Protein AF-A0A543A8K0-F1 (afdb_monomer)

Sequence (300 aa):
MCRLFGYVTKSPCAVADLLGEEGLHAFTSLTTVHSDGWGMAWHTPEGTRTESSPRSADLDESYRRLVEVPLSHAGLVHLRWATGGIDVRPENTHPFLSDDAAFAHNGHITPIADLEALLTAESRARLGGDTDSERYFQFVHQSVEQCGDEAEGVSRALAALVKRFPRCSLNALVLTPTHMFAIHINSRADSPLRALRQLFDD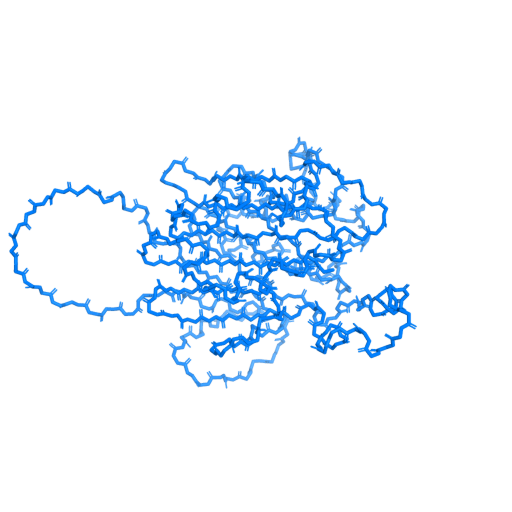EGDIPPRHTTEYFAMDYRETSRGLEVVSSGLGQPGWMPVPADTAVMVDLPPGRSPTWTPSLGSATTRCETAYGRLLSICCTSAARLVRGGARLLRTRW

Structure (mmCIF, N/CA/C/O backbone):
data_AF-A0A543A8K0-F1
#
_entry.id   AF-A0A543A8K0-F1
#
loop_
_atom_site.group_PDB
_atom_site.id
_atom_site.type_symbol
_atom_site.label_atom_id
_atom_site.label_alt_id
_atom_site.label_comp_id
_atom_site.label_asym_id
_atom_site.label_entity_id
_atom_site.label_seq_id
_atom_site.pdbx_PDB_ins_code
_atom_site.Cartn_x
_atom_site.Cartn_y
_atom_site.Cartn_z
_atom_site.occupancy
_atom_site.B_iso_or_equiv
_atom_site.auth_seq_id
_atom_site.auth_comp_id
_atom_site.auth_asym_id
_atom_site.auth_atom_id
_atom_site.pdbx_PDB_model_num
ATOM 1 N N . MET A 1 1 ? 9.008 -11.964 -2.136 1.00 63.59 1 MET A N 1
ATOM 2 C CA . MET A 1 1 ? 7.739 -11.633 -1.457 1.00 63.59 1 MET A CA 1
ATOM 3 C C . MET A 1 1 ? 7.888 -10.541 -0.430 1.00 63.59 1 MET A C 1
ATOM 5 O O . MET A 1 1 ? 8.294 -10.798 0.695 1.00 63.59 1 MET A O 1
ATOM 9 N N . CYS A 1 2 ? 7.483 -9.332 -0.802 1.00 79.31 2 CYS A N 1
ATOM 10 C CA . CYS A 1 2 ? 7.150 -8.342 0.207 1.00 79.31 2 CYS A CA 1
ATOM 11 C C . CYS A 1 2 ? 5.936 -8.819 1.021 1.00 79.31 2 CYS A C 1
ATOM 13 O O . CYS A 1 2 ? 5.130 -9.622 0.533 1.00 79.31 2 CYS A O 1
ATOM 15 N N . ARG A 1 3 ? 5.782 -8.316 2.244 1.00 87.25 3 ARG A N 1
ATOM 16 C CA . ARG A 1 3 ? 4.575 -8.525 3.052 1.00 87.25 3 ARG A CA 1
ATOM 17 C C . ARG A 1 3 ? 3.832 -7.223 3.244 1.00 87.25 3 ARG A C 1
ATOM 19 O O . ARG A 1 3 ? 4.449 -6.182 3.434 1.00 87.25 3 ARG A O 1
ATOM 26 N N . LEU A 1 4 ? 2.511 -7.320 3.208 1.00 93.75 4 LEU A N 1
ATOM 27 C CA . LEU A 1 4 ? 1.589 -6.226 3.472 1.00 93.75 4 LEU A CA 1
ATOM 28 C C . LEU A 1 4 ? 0.769 -6.582 4.703 1.00 93.75 4 LEU A C 1
ATOM 30 O O . LEU A 1 4 ? 0.257 -7.696 4.796 1.00 93.75 4 LEU A O 1
ATOM 34 N N . PHE A 1 5 ? 0.611 -5.632 5.610 1.00 96.12 5 PHE A N 1
ATOM 35 C CA . PHE A 1 5 ? -0.405 -5.664 6.652 1.00 96.12 5 PHE A CA 1
ATOM 36 C C . PHE A 1 5 ? -1.064 -4.291 6.711 1.00 96.12 5 PHE A C 1
ATOM 38 O O . PHE A 1 5 ? -0.368 -3.284 6.738 1.00 96.12 5 PHE A O 1
ATOM 45 N N . GLY A 1 6 ? -2.387 -4.235 6.693 1.00 97.19 6 GLY A N 1
ATOM 46 C CA . GLY A 1 6 ? -3.175 -3.012 6.776 1.00 97.19 6 GLY A CA 1
ATOM 47 C C . GLY A 1 6 ? -4.269 -3.172 7.814 1.00 97.19 6 GLY A C 1
ATOM 48 O O . GLY A 1 6 ? -4.807 -4.266 7.984 1.00 97.19 6 GLY A O 1
ATOM 49 N N . TYR A 1 7 ? -4.601 -2.095 8.511 1.00 96.94 7 TYR A N 1
ATOM 50 C CA . TYR A 1 7 ? -5.659 -2.107 9.510 1.00 96.94 7 TYR A CA 1
ATOM 51 C C . TYR A 1 7 ? -6.462 -0.810 9.499 1.00 96.94 7 TYR A C 1
ATOM 53 O O . TYR A 1 7 ? -5.917 0.276 9.301 1.00 96.94 7 TYR A O 1
ATOM 61 N N . VAL A 1 8 ? -7.761 -0.938 9.767 1.00 96.06 8 VAL A N 1
ATOM 62 C CA . VAL A 1 8 ? -8.666 0.163 10.111 1.00 96.06 8 VAL A CA 1
ATOM 63 C C . VAL A 1 8 ? -9.481 -0.271 11.325 1.00 96.06 8 VAL A C 1
ATOM 65 O O . VAL A 1 8 ? -10.254 -1.225 11.263 1.00 96.06 8 VAL A O 1
ATOM 68 N N . THR A 1 9 ? -9.305 0.418 12.444 1.00 94.44 9 THR A N 1
ATOM 69 C CA . THR A 1 9 ? -9.858 0.080 13.755 1.00 94.44 9 THR A CA 1
ATOM 70 C C . THR A 1 9 ? -10.705 1.214 14.329 1.00 94.44 9 THR A C 1
ATOM 72 O O . THR A 1 9 ? -10.707 2.348 13.857 1.00 94.44 9 THR A O 1
ATOM 75 N N . LYS A 1 10 ? -11.466 0.904 15.380 1.00 89.19 10 LYS A N 1
ATOM 76 C CA . LYS A 1 10 ? -12.332 1.864 16.092 1.00 89.19 10 LYS A CA 1
ATOM 77 C C . LYS A 1 10 ? -11.563 2.820 17.004 1.00 89.19 10 LYS A C 1
ATOM 79 O O . LYS A 1 10 ? -12.070 3.878 17.363 1.00 89.19 10 LYS A O 1
ATOM 84 N N . SER A 1 11 ? -10.371 2.421 17.425 1.00 90.81 11 SER A N 1
ATOM 85 C CA . SER A 1 11 ? -9.490 3.170 18.316 1.00 90.81 11 SER A CA 1
ATOM 86 C C . SER A 1 11 ? -8.037 2.835 17.993 1.00 90.81 11 SER A C 1
ATOM 88 O O . SER A 1 11 ? -7.791 1.748 17.457 1.00 90.81 11 SER A O 1
ATOM 90 N N . PRO A 1 12 ? -7.075 3.704 18.347 1.00 94.75 12 PRO A N 1
ATOM 91 C CA . PRO A 1 12 ? -5.668 3.412 18.124 1.00 94.75 12 PRO A CA 1
ATOM 92 C C . PRO A 1 12 ? -5.252 2.053 18.692 1.00 94.75 12 PRO A C 1
ATOM 94 O O . PRO A 1 12 ? -5.604 1.729 19.827 1.00 94.75 12 PRO A O 1
ATOM 97 N N . CYS A 1 13 ? -4.566 1.248 17.881 1.00 93.62 13 CYS A N 1
ATOM 98 C CA . CYS A 1 13 ? -4.128 -0.108 18.227 1.00 93.62 13 CYS A CA 1
ATOM 99 C C . CYS A 1 13 ? -2.673 -0.306 17.805 1.00 93.62 13 CYS A C 1
ATOM 101 O O . CYS A 1 13 ? -2.270 0.179 16.747 1.00 93.62 13 CYS A O 1
ATOM 103 N N . ALA A 1 14 ? -1.894 -1.019 18.619 1.00 97.25 14 ALA A N 1
ATOM 104 C CA . ALA A 1 14 ? -0.564 -1.458 18.219 1.00 97.25 14 ALA A CA 1
ATOM 105 C C . ALA A 1 14 ? -0.678 -2.599 17.197 1.00 97.25 14 ALA A C 1
ATOM 107 O O . ALA A 1 14 ? -1.610 -3.404 17.250 1.00 97.25 14 ALA A O 1
ATOM 108 N N . VAL A 1 15 ? 0.280 -2.706 16.277 1.00 96.81 15 VAL A N 1
ATOM 109 C CA . VAL A 1 15 ? 0.326 -3.819 15.312 1.00 96.81 15 VAL A CA 1
ATOM 110 C C . VAL A 1 15 ? 0.506 -5.151 16.046 1.00 96.81 15 VAL A C 1
ATOM 112 O O . VAL A 1 15 ? -0.149 -6.135 15.695 1.00 96.81 15 VAL A O 1
ATOM 115 N N . ALA A 1 16 ? 1.322 -5.161 17.103 1.00 96.50 16 ALA A N 1
ATOM 116 C CA . ALA A 1 16 ? 1.522 -6.303 17.989 1.00 96.50 16 ALA A CA 1
ATOM 117 C C . ALA A 1 16 ? 0.208 -6.787 18.620 1.00 96.50 16 ALA A C 1
ATOM 119 O O . ALA A 1 16 ? -0.057 -7.985 18.653 1.00 96.50 16 ALA A O 1
ATOM 120 N N . ASP A 1 17 ? -0.672 -5.867 19.023 1.00 95.56 17 ASP A N 1
ATOM 121 C CA . ASP A 1 17 ? -1.975 -6.207 19.598 1.00 95.56 17 ASP A CA 1
ATOM 122 C C . ASP A 1 17 ? -2.959 -6.787 18.573 1.00 95.56 17 ASP A C 1
ATOM 124 O O . ASP A 1 17 ? -3.865 -7.535 18.951 1.00 95.56 17 ASP A O 1
ATOM 128 N N . LEU A 1 18 ? -2.852 -6.394 17.300 1.00 94.81 18 LEU A N 1
ATOM 129 C CA . LEU A 1 18 ? -3.741 -6.851 16.223 1.00 94.81 18 LEU A CA 1
ATOM 130 C C . LEU A 1 18 ? -3.333 -8.230 15.701 1.00 94.81 18 LEU A C 1
ATOM 132 O O . LEU A 1 18 ? -4.177 -9.107 15.508 1.00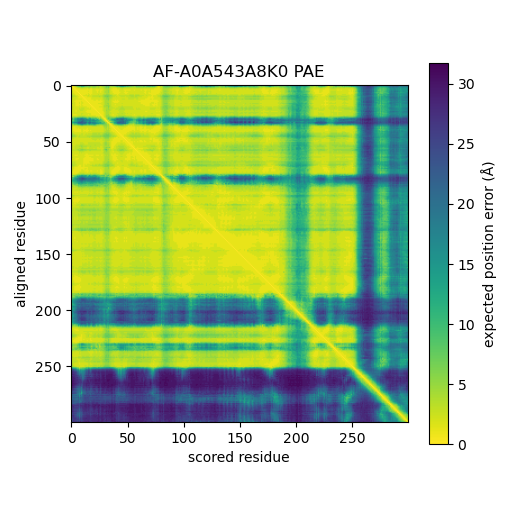 94.81 18 LEU A O 1
ATOM 136 N N . LEU A 1 19 ? -2.033 -8.431 15.491 1.00 93.00 19 LEU A N 1
ATOM 137 C CA . LEU A 1 19 ? -1.494 -9.707 15.031 1.00 93.00 19 LEU A CA 1
ATOM 138 C C . LEU A 1 19 ? -1.312 -10.711 16.175 1.00 93.00 19 LEU A C 1
ATOM 140 O O . LEU A 1 19 ? -1.300 -11.915 15.923 1.00 93.00 19 LEU A O 1
ATOM 144 N N . GLY A 1 20 ? -1.178 -10.247 17.418 1.00 93.12 20 GLY A N 1
ATOM 145 C CA . GLY A 1 20 ? -0.712 -11.062 18.537 1.00 93.12 20 GLY A CA 1
ATOM 146 C C . GLY A 1 20 ? 0.759 -11.465 18.383 1.00 93.12 20 GLY A C 1
ATOM 147 O O . GLY A 1 20 ? 1.347 -11.344 17.309 1.00 93.12 20 GLY A O 1
ATOM 148 N N . GLU A 1 21 ? 1.350 -11.997 19.452 1.00 91.44 21 GLU A N 1
ATOM 149 C CA . GLU A 1 21 ? 2.772 -12.369 19.498 1.00 91.44 21 GLU A CA 1
ATOM 150 C C . GLU A 1 21 ? 3.159 -13.350 18.378 1.00 91.44 21 GLU A C 1
ATOM 152 O O . GLU A 1 21 ? 4.052 -13.069 17.578 1.00 91.44 21 GLU A O 1
ATOM 157 N N . GLU A 1 22 ? 2.430 -14.464 18.243 1.00 89.31 22 GLU A N 1
ATOM 158 C CA . GLU A 1 22 ? 2.701 -15.468 17.204 1.00 89.31 22 GLU A CA 1
ATOM 159 C C . GLU A 1 22 ? 2.519 -14.913 15.786 1.00 89.31 22 GLU A C 1
ATOM 161 O O . GLU A 1 22 ? 3.255 -15.280 14.870 1.00 89.31 22 GLU A O 1
ATOM 166 N N . GLY A 1 23 ? 1.534 -14.033 15.584 1.00 90.00 23 GLY A N 1
ATOM 167 C CA . GLY A 1 23 ? 1.241 -13.448 14.277 1.00 90.00 23 GLY A CA 1
ATOM 168 C C . GLY A 1 23 ? 2.265 -12.413 13.871 1.00 90.00 23 GLY A C 1
ATOM 169 O O . GLY A 1 23 ? 2.689 -12.414 12.721 1.00 90.00 23 GLY A O 1
ATOM 170 N N . LEU A 1 24 ? 2.691 -11.565 14.807 1.00 91.88 24 LEU A N 1
ATOM 171 C CA . LEU A 1 24 ? 3.745 -10.588 14.576 1.00 91.88 24 LEU A CA 1
ATOM 172 C C . LEU A 1 24 ? 5.082 -11.288 14.338 1.00 91.88 24 LEU A C 1
ATOM 174 O O . LEU A 1 24 ? 5.795 -10.918 13.405 1.00 91.88 24 LEU A O 1
ATOM 178 N N . HIS A 1 25 ? 5.390 -12.332 15.112 1.00 89.00 25 HIS A N 1
A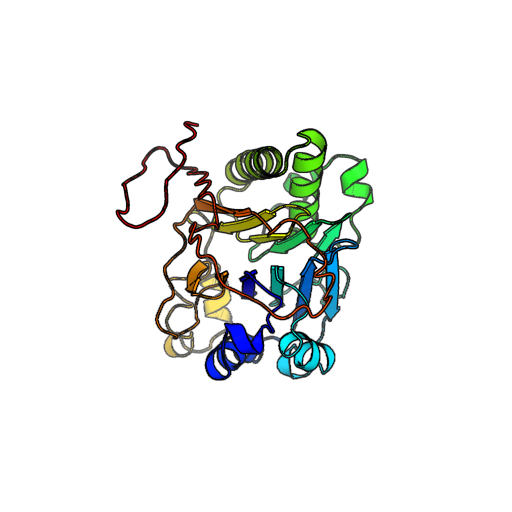TOM 179 C CA . HIS A 1 25 ? 6.553 -13.173 14.860 1.00 89.00 25 HIS A CA 1
ATOM 180 C C . HIS A 1 25 ? 6.462 -13.792 13.462 1.00 89.00 25 HIS A C 1
ATOM 182 O O . HIS A 1 25 ? 7.330 -13.542 12.644 1.00 89.00 25 HIS A O 1
ATOM 188 N N . ALA A 1 26 ? 5.374 -14.480 13.102 1.00 85.62 26 ALA A N 1
ATOM 189 C CA . ALA A 1 26 ? 5.213 -15.039 11.755 1.00 85.62 26 ALA A CA 1
ATOM 190 C C . ALA A 1 26 ? 5.247 -13.974 10.639 1.00 85.62 26 ALA A C 1
ATOM 192 O O . ALA A 1 26 ? 5.746 -14.234 9.543 1.00 85.62 26 ALA A O 1
ATOM 193 N N . PHE A 1 27 ? 4.721 -12.774 10.893 1.00 87.38 27 PHE A N 1
ATOM 194 C CA . PHE A 1 27 ? 4.776 -11.647 9.968 1.00 87.38 27 PHE A CA 1
ATOM 195 C C . PHE A 1 27 ? 6.219 -11.198 9.726 1.00 87.38 27 PHE A C 1
ATOM 197 O O . PHE A 1 27 ? 6.622 -11.080 8.569 1.00 87.38 27 PHE A O 1
ATOM 204 N N . THR A 1 28 ? 6.984 -11.039 10.807 1.00 86.81 28 THR A N 1
ATOM 205 C CA . THR A 1 28 ? 8.360 -10.529 10.818 1.00 86.81 28 THR A CA 1
ATOM 206 C C . THR A 1 28 ? 9.374 -11.585 10.397 1.00 86.81 28 THR A C 1
ATOM 208 O O . THR A 1 28 ? 10.220 -11.307 9.566 1.00 86.81 28 THR A O 1
ATOM 211 N N . SER A 1 29 ? 9.296 -12.820 10.894 1.00 77.81 29 SER A N 1
ATOM 212 C CA . SER A 1 29 ? 10.290 -13.873 10.647 1.00 77.81 29 SER A CA 1
ATOM 213 C C . SER A 1 29 ? 10.438 -14.227 9.174 1.00 77.81 29 SER A C 1
ATOM 215 O O . SER A 1 29 ? 11.478 -14.738 8.773 1.00 77.81 29 SER A O 1
ATOM 217 N N . LEU A 1 30 ? 9.450 -13.920 8.335 1.00 64.19 30 LEU A N 1
ATOM 218 C CA . LEU A 1 30 ? 9.584 -14.109 6.894 1.00 64.19 30 LEU A CA 1
ATOM 219 C C . LEU A 1 30 ? 10.544 -13.108 6.222 1.00 64.19 30 LEU A C 1
ATOM 221 O O . LEU A 1 30 ? 10.841 -13.276 5.042 1.00 64.19 30 LEU A O 1
ATOM 225 N N . THR A 1 31 ? 11.105 -12.147 6.969 1.00 57.34 31 THR A N 1
ATOM 226 C CA . THR A 1 31 ? 12.247 -11.308 6.556 1.00 57.34 31 THR A CA 1
ATOM 227 C C . THR A 1 31 ? 13.607 -11.951 6.816 1.00 57.34 31 THR A C 1
ATOM 229 O O . THR A 1 31 ? 14.612 -11.431 6.347 1.00 57.34 31 THR A O 1
ATOM 232 N N . THR A 1 32 ? 13.679 -13.075 7.540 1.00 51.91 32 THR A N 1
ATOM 233 C CA . THR A 1 32 ? 14.963 -13.726 7.883 1.00 51.91 32 THR A CA 1
ATOM 234 C C . THR A 1 32 ? 15.689 -14.333 6.680 1.00 51.91 32 THR A C 1
ATOM 236 O O . THR A 1 32 ? 16.871 -14.648 6.780 1.00 51.91 32 THR A O 1
ATOM 239 N N . VAL A 1 33 ? 15.007 -14.467 5.537 1.00 54.69 33 VAL A N 1
ATOM 240 C CA . VAL A 1 33 ? 15.610 -14.943 4.283 1.00 54.69 33 VAL A CA 1
ATOM 241 C C . VAL A 1 33 ? 16.241 -13.781 3.500 1.00 54.69 33 VAL A C 1
ATOM 243 O O . VAL A 1 33 ? 17.333 -13.946 2.965 1.00 54.69 33 VAL A O 1
ATOM 246 N N . HIS A 1 34 ? 15.608 -12.595 3.478 1.00 58.88 34 HIS A N 1
ATOM 247 C CA . HIS A 1 34 ? 16.127 -11.381 2.829 1.00 58.88 34 HIS A CA 1
ATOM 248 C C . HIS A 1 34 ? 15.635 -10.098 3.531 1.00 58.88 34 HIS A C 1
ATOM 250 O O . HIS A 1 34 ? 14.440 -9.896 3.746 1.00 58.88 34 HIS A O 1
ATOM 256 N N . SER A 1 35 ? 16.588 -9.228 3.867 1.00 67.81 35 SER A N 1
ATOM 257 C CA . SER A 1 35 ? 16.487 -8.116 4.823 1.00 67.81 35 SER A CA 1
ATOM 258 C C . SER A 1 35 ? 16.372 -6.737 4.155 1.00 67.81 35 SER A C 1
ATOM 260 O O . SER A 1 35 ? 17.029 -5.786 4.579 1.00 67.81 35 SER A O 1
ATOM 262 N N . ASP A 1 36 ? 15.571 -6.611 3.095 1.00 78.06 36 ASP A N 1
ATOM 263 C CA . ASP A 1 36 ? 15.659 -5.476 2.150 1.00 78.06 36 ASP A CA 1
ATOM 264 C C . ASP A 1 36 ? 14.862 -4.223 2.555 1.00 78.06 36 ASP A C 1
ATOM 266 O O . ASP A 1 36 ? 14.600 -3.341 1.727 1.00 78.06 36 ASP A O 1
ATOM 270 N N . GLY A 1 37 ? 14.457 -4.151 3.821 1.00 88.88 37 GLY A N 1
ATOM 271 C CA . GLY A 1 37 ? 13.825 -2.985 4.422 1.00 88.88 37 GLY A CA 1
ATOM 272 C C . GLY A 1 37 ? 12.429 -3.224 4.984 1.00 88.88 37 GLY A C 1
ATOM 273 O O . GLY A 1 37 ? 11.772 -4.238 4.742 1.00 88.88 37 GLY A O 1
ATOM 274 N N . TRP A 1 38 ? 11.947 -2.234 5.718 1.00 93.19 38 TRP A N 1
ATOM 275 C CA . TRP A 1 38 ? 10.584 -2.156 6.222 1.00 93.19 38 TRP A CA 1
ATOM 276 C C . TRP A 1 38 ? 10.079 -0.721 6.155 1.00 93.19 38 TRP A C 1
ATOM 278 O O . TRP A 1 38 ? 10.857 0.232 6.079 1.00 93.19 38 TRP A O 1
ATOM 288 N N . GLY A 1 39 ? 8.766 -0.566 6.238 1.00 95.75 39 GLY A N 1
ATOM 289 C CA . GLY A 1 39 ? 8.169 0.729 6.495 1.00 95.75 39 GLY A CA 1
ATOM 290 C C . GLY A 1 39 ? 6.754 0.626 7.020 1.00 95.75 39 GLY A C 1
ATOM 291 O O . GLY A 1 39 ? 6.073 -0.391 6.872 1.00 95.75 39 GLY A O 1
ATOM 292 N N . MET A 1 40 ? 6.326 1.699 7.662 1.00 98.19 40 MET A N 1
ATOM 293 C CA . MET A 1 40 ? 5.009 1.859 8.249 1.00 98.19 40 MET A CA 1
ATOM 294 C C . MET A 1 40 ? 4.433 3.200 7.824 1.00 98.19 40 MET A C 1
ATOM 296 O O . MET A 1 40 ? 5.158 4.190 7.743 1.00 98.19 40 MET A O 1
ATOM 300 N N . ALA A 1 41 ? 3.126 3.229 7.585 1.00 98.31 41 ALA A N 1
ATOM 301 C CA . ALA A 1 41 ? 2.362 4.462 7.478 1.00 98.31 41 ALA A CA 1
ATOM 302 C C . ALA A 1 41 ? 1.181 4.413 8.437 1.00 98.31 41 ALA A C 1
ATOM 304 O O . ALA A 1 41 ? 0.592 3.351 8.644 1.00 98.31 41 ALA A O 1
ATOM 305 N N . TRP A 1 42 ? 0.822 5.553 9.008 1.00 97.81 42 TRP A N 1
ATOM 306 C CA . TRP A 1 42 ? -0.343 5.667 9.874 1.00 97.81 42 TRP A CA 1
ATOM 307 C C . TRP A 1 42 ? -0.985 7.041 9.736 1.00 97.81 42 TRP A C 1
ATOM 309 O O . TRP A 1 42 ? -0.313 8.056 9.549 1.00 97.81 42 TRP A O 1
ATOM 319 N N . HIS A 1 43 ? -2.307 7.062 9.822 1.00 94.44 43 HIS A N 1
ATOM 320 C CA . HIS A 1 43 ? -3.105 8.271 9.664 1.00 94.44 43 HIS A CA 1
ATOM 321 C C . HIS A 1 43 ? -3.131 9.070 10.978 1.00 94.44 43 HIS A C 1
ATOM 323 O O . HIS A 1 43 ? -3.422 8.498 12.027 1.00 94.44 43 HIS A O 1
ATOM 329 N N . THR A 1 44 ? -2.856 10.374 10.984 1.00 91.50 44 THR A N 1
ATOM 330 C CA . THR A 1 44 ? -3.023 11.231 12.176 1.00 91.50 44 THR A CA 1
ATOM 331 C C . THR A 1 44 ? -3.992 12.376 11.885 1.00 91.50 44 THR A C 1
ATOM 333 O O . THR A 1 44 ? -4.302 12.636 10.725 1.00 91.50 44 THR A O 1
ATOM 336 N N . PRO A 1 45 ? -4.506 13.080 12.912 1.00 86.25 45 PRO A N 1
ATOM 337 C CA . PRO A 1 45 ? -5.354 14.254 12.693 1.00 86.25 45 PRO A CA 1
ATOM 338 C C . PRO A 1 45 ? -4.685 15.365 11.868 1.00 86.25 45 PRO A C 1
ATOM 340 O O . PRO A 1 45 ? -5.377 16.187 11.277 1.00 86.25 45 PRO A O 1
ATOM 343 N N . GLU A 1 46 ? -3.351 15.402 11.845 1.00 89.06 46 GLU A N 1
ATOM 344 C CA . GLU A 1 46 ? -2.537 16.371 11.106 1.00 89.06 46 GLU A CA 1
ATOM 345 C C . GLU A 1 46 ? -2.108 15.878 9.718 1.00 89.06 46 GLU A C 1
ATOM 347 O O . GLU A 1 46 ? -1.347 16.586 9.059 1.00 89.06 46 GLU A O 1
ATOM 352 N N . GLY A 1 47 ? -2.531 14.680 9.306 1.00 91.56 47 GLY A N 1
ATOM 353 C CA . GLY A 1 47 ? -2.137 14.066 8.041 1.00 91.56 47 GLY A CA 1
ATOM 354 C C . GLY A 1 47 ? -1.485 12.694 8.199 1.00 91.56 47 GLY A C 1
ATOM 355 O O . GLY A 1 47 ? -1.342 12.155 9.301 1.00 91.56 47 GLY A O 1
ATOM 356 N N . THR A 1 48 ? -1.074 12.101 7.084 1.00 96.25 48 THR A N 1
ATOM 357 C CA . THR A 1 48 ? -0.445 10.772 7.098 1.00 96.25 48 THR A CA 1
ATOM 358 C C . THR A 1 48 ? 1.035 10.870 7.468 1.00 96.25 48 THR A C 1
ATOM 360 O O . THR A 1 48 ? 1.777 11.726 6.986 1.00 96.25 48 THR A O 1
ATOM 363 N N . ARG A 1 49 ? 1.495 9.973 8.345 1.00 97.44 49 ARG A N 1
ATOM 364 C CA . ARG A 1 49 ? 2.902 9.851 8.751 1.00 97.44 49 ARG A CA 1
ATOM 365 C C . ARG A 1 49 ? 3.490 8.553 8.228 1.00 97.44 49 ARG A C 1
ATOM 367 O O . ARG A 1 49 ? 2.787 7.548 8.152 1.00 97.44 49 ARG A O 1
ATOM 374 N N . THR A 1 50 ? 4.784 8.572 7.922 1.00 97.50 50 THR A N 1
ATOM 375 C CA . THR A 1 50 ? 5.537 7.396 7.481 1.00 97.50 50 THR A CA 1
ATOM 376 C C . THR A 1 50 ? 6.878 7.299 8.197 1.00 97.50 50 THR A C 1
ATOM 378 O O . THR A 1 50 ? 7.536 8.314 8.420 1.00 97.50 50 THR A O 1
ATOM 381 N N . GLU A 1 51 ? 7.319 6.079 8.489 1.00 97.06 51 GLU A N 1
ATOM 382 C CA . GLU A 1 51 ? 8.700 5.773 8.875 1.00 97.06 51 GLU A CA 1
ATOM 383 C C . GLU A 1 51 ? 9.144 4.522 8.114 1.00 97.06 51 GLU A C 1
ATOM 385 O O . GLU A 1 51 ? 8.396 3.547 8.032 1.00 97.06 51 GLU A O 1
ATOM 390 N N . SER A 1 52 ? 10.336 4.559 7.524 1.00 94.88 52 SER A N 1
ATOM 391 C CA . SER A 1 52 ? 10.893 3.457 6.741 1.00 94.88 52 SER A CA 1
ATOM 392 C C . SER A 1 52 ? 12.394 3.333 6.964 1.00 94.88 52 SER A C 1
ATOM 394 O O . SER A 1 52 ? 13.072 4.271 7.391 1.00 94.88 52 SER A O 1
ATOM 396 N N . SER A 1 53 ? 12.923 2.147 6.692 1.00 92.31 53 SER A N 1
ATOM 397 C CA . SER A 1 53 ? 14.342 1.850 6.817 1.00 92.31 53 SER A CA 1
ATOM 398 C C . SER A 1 53 ? 14.724 0.742 5.840 1.00 92.31 53 SER A C 1
ATOM 400 O O . SER A 1 53 ? 14.002 -0.248 5.735 1.00 92.31 53 SER A O 1
ATOM 402 N N . PRO A 1 54 ? 15.874 0.853 5.153 1.00 89.00 54 PRO A N 1
ATOM 403 C CA . PRO A 1 54 ? 16.398 -0.212 4.300 1.00 89.00 54 PRO A CA 1
ATOM 404 C C . PRO A 1 54 ? 16.960 -1.402 5.098 1.00 89.00 54 PRO A C 1
ATOM 406 O O . PRO A 1 54 ? 17.412 -2.373 4.501 1.00 89.00 54 PRO A O 1
ATOM 409 N N . ARG A 1 55 ? 17.001 -1.323 6.437 1.00 88.12 55 ARG A N 1
ATOM 410 C CA . ARG A 1 55 ? 17.506 -2.400 7.300 1.00 88.12 55 ARG A CA 1
ATOM 411 C C . ARG A 1 55 ? 16.455 -3.486 7.502 1.00 88.12 55 ARG A C 1
ATOM 413 O O . ARG A 1 55 ? 15.259 -3.228 7.423 1.00 88.12 55 ARG A O 1
ATOM 420 N N . SER A 1 56 ? 16.909 -4.682 7.871 1.00 87.25 56 SER A N 1
ATOM 421 C CA . SER A 1 56 ? 16.013 -5.760 8.292 1.00 87.25 56 SER A CA 1
ATOM 422 C C . SER A 1 56 ? 15.117 -5.337 9.455 1.00 87.25 56 SER A C 1
ATOM 424 O O . SER A 1 56 ? 15.615 -4.806 10.448 1.00 87.25 56 SER A O 1
ATOM 426 N N . ALA A 1 57 ? 13.818 -5.625 9.360 1.00 89.38 57 ALA A N 1
ATOM 427 C CA . ALA A 1 57 ? 12.837 -5.305 10.397 1.00 89.38 57 ALA A CA 1
ATOM 428 C C . ALA A 1 57 ? 13.180 -5.954 11.747 1.00 89.38 57 ALA A C 1
ATOM 430 O O . ALA A 1 57 ? 13.165 -5.298 12.785 1.00 89.38 57 ALA A O 1
ATOM 431 N N . ASP A 1 58 ? 13.576 -7.228 11.727 1.00 86.06 58 ASP A N 1
ATOM 432 C CA . ASP A 1 58 ? 13.926 -8.014 12.912 1.00 86.06 58 ASP A CA 1
ATOM 433 C C . ASP A 1 58 ? 15.171 -7.507 13.644 1.00 86.06 58 ASP A C 1
ATOM 435 O O . ASP A 1 58 ? 15.364 -7.889 14.793 1.00 86.06 58 ASP A O 1
ATOM 439 N N . LEU A 1 59 ? 15.988 -6.646 13.022 1.00 88.19 59 LEU A N 1
ATOM 440 C CA . LEU A 1 59 ? 17.198 -6.043 13.598 1.00 88.19 59 LEU A CA 1
ATOM 441 C C . LEU A 1 59 ? 17.053 -4.539 13.876 1.00 88.19 59 LEU A C 1
ATOM 443 O O . LEU A 1 59 ? 17.953 -3.933 14.466 1.00 88.19 59 LEU A O 1
ATOM 447 N N . ASP A 1 60 ? 15.949 -3.923 13.457 1.00 92.38 60 ASP A N 1
ATOM 448 C CA . ASP A 1 60 ? 15.745 -2.483 13.534 1.00 92.38 60 ASP A CA 1
ATOM 449 C C . ASP A 1 60 ? 14.936 -2.093 14.780 1.00 92.38 60 ASP A C 1
ATOM 451 O O . ASP A 1 60 ? 13.763 -2.426 14.930 1.00 92.38 60 ASP A O 1
ATOM 455 N N . GLU A 1 61 ? 15.560 -1.334 15.682 1.00 94.56 61 GLU A N 1
ATOM 456 C CA . GLU A 1 61 ? 14.919 -0.884 16.921 1.00 94.56 61 GLU A CA 1
ATOM 457 C C . GLU A 1 61 ? 13.737 0.067 16.687 1.00 94.56 61 GLU A C 1
ATOM 459 O O . GLU A 1 61 ? 12.805 0.117 17.490 1.00 94.56 61 GLU A O 1
ATOM 464 N N . SER A 1 62 ? 13.742 0.814 15.578 1.00 96.00 62 SER A N 1
ATOM 465 C CA . SER A 1 62 ? 12.589 1.628 15.198 1.00 96.00 62 SER A CA 1
ATOM 466 C C . SER A 1 62 ? 11.389 0.758 14.851 1.00 96.00 62 SER A C 1
ATOM 468 O O . SER A 1 62 ? 10.300 1.028 15.353 1.00 96.00 62 SER A O 1
ATOM 470 N N . TYR A 1 63 ? 11.591 -0.318 14.085 1.00 95.50 63 TYR A N 1
ATOM 471 C CA . TYR A 1 63 ? 10.524 -1.267 13.771 1.00 95.50 63 TYR A CA 1
ATOM 472 C C . TYR A 1 63 ? 9.943 -1.875 15.046 1.00 95.50 63 TYR A C 1
ATOM 474 O O . TYR A 1 63 ? 8.740 -1.761 15.280 1.00 95.50 63 TYR A O 1
ATOM 482 N N . ARG A 1 64 ? 10.807 -2.445 15.903 1.00 94.62 64 ARG A N 1
ATOM 483 C CA . ARG A 1 64 ? 10.392 -3.079 17.168 1.00 94.62 64 ARG A CA 1
ATOM 484 C C . ARG A 1 64 ? 9.578 -2.137 18.044 1.00 94.62 64 ARG A C 1
ATOM 486 O O . ARG A 1 64 ? 8.574 -2.541 18.610 1.00 94.62 64 ARG A O 1
ATOM 493 N N . ARG A 1 65 ? 9.982 -0.870 18.130 1.00 96.94 65 ARG A N 1
ATOM 494 C CA . ARG A 1 65 ? 9.240 0.137 18.888 1.00 96.94 65 ARG A CA 1
ATOM 495 C C . ARG A 1 65 ? 7.895 0.464 18.239 1.00 96.94 65 ARG A C 1
ATOM 497 O O . ARG A 1 65 ? 6.893 0.514 18.940 1.00 96.94 65 ARG A O 1
ATOM 504 N N . LEU A 1 66 ? 7.856 0.734 16.934 1.00 97.31 66 LEU A N 1
ATOM 505 C CA . LEU A 1 66 ? 6.641 1.221 16.272 1.00 97.31 66 LEU A CA 1
ATOM 506 C C . LEU A 1 66 ? 5.521 0.180 16.234 1.00 97.31 66 LEU A C 1
ATOM 508 O O . LEU A 1 66 ? 4.358 0.556 16.370 1.00 97.31 66 LEU A O 1
ATOM 512 N N . VAL A 1 67 ? 5.841 -1.108 16.079 1.00 97.06 67 VAL A N 1
ATOM 513 C CA . VAL A 1 67 ? 4.813 -2.166 16.061 1.00 97.06 67 VAL A CA 1
ATOM 514 C C . VAL A 1 67 ? 4.125 -2.358 17.414 1.00 97.06 67 VAL A C 1
ATOM 516 O O . VAL A 1 67 ? 2.990 -2.828 17.443 1.00 97.06 67 VAL A O 1
ATOM 519 N N . GLU A 1 68 ? 4.767 -1.942 18.507 1.00 97.44 68 GLU A N 1
ATOM 520 C CA . GLU A 1 68 ? 4.256 -2.016 19.885 1.00 97.44 68 GLU A CA 1
ATOM 521 C C . GLU A 1 68 ? 3.478 -0.758 20.312 1.00 97.44 68 GLU A C 1
ATOM 523 O O . GLU A 1 68 ? 2.824 -0.739 21.354 1.00 97.44 68 GLU A O 1
ATOM 528 N N . VAL A 1 69 ? 3.528 0.322 19.525 1.00 96.44 69 VAL A N 1
ATOM 529 C CA . VAL A 1 69 ? 2.869 1.589 19.868 1.00 96.44 69 VAL A CA 1
ATOM 530 C C . VAL A 1 69 ? 1.514 1.693 19.160 1.00 96.44 69 VAL A C 1
ATOM 532 O O . VAL A 1 69 ? 1.436 1.491 17.947 1.00 96.44 69 VAL A O 1
ATOM 535 N N . PRO A 1 70 ? 0.430 2.081 19.862 1.00 95.75 70 PRO A N 1
ATOM 536 C CA . PRO A 1 70 ? -0.867 2.339 19.244 1.00 95.75 70 PRO A CA 1
ATOM 537 C C . PRO A 1 70 ? -0.877 3.690 18.514 1.00 95.75 70 PRO A C 1
ATOM 539 O O . PRO A 1 70 ? -1.467 4.664 18.978 1.00 95.75 70 PRO A O 1
ATOM 542 N N . LEU A 1 71 ? -0.192 3.750 17.370 1.00 93.06 71 LEU A N 1
ATOM 543 C CA . LEU A 1 71 ? 0.059 4.979 16.607 1.00 93.06 71 LEU A CA 1
ATOM 544 C C . LEU A 1 71 ? -1.221 5.618 16.053 1.00 93.06 71 LEU A C 1
ATOM 546 O O . LEU A 1 71 ? -1.338 6.842 16.028 1.00 93.06 71 LEU A O 1
ATOM 550 N N . SER A 1 72 ? -2.170 4.804 15.581 1.00 94.12 72 SER A N 1
ATOM 551 C CA . SER A 1 72 ? -3.397 5.288 14.945 1.00 94.12 72 SER A CA 1
ATOM 552 C C . SER A 1 72 ? -4.496 4.229 14.894 1.00 94.12 72 SER A C 1
ATOM 554 O O . SER A 1 72 ? -4.272 3.053 15.174 1.00 94.12 72 SER A O 1
ATOM 556 N N . HIS A 1 73 ? -5.701 4.673 14.536 1.00 94.38 73 HIS A N 1
ATOM 557 C CA . HIS A 1 73 ? -6.825 3.838 14.137 1.00 94.38 73 HIS A CA 1
ATOM 558 C C . HIS A 1 73 ? -6.708 3.317 12.693 1.00 94.38 73 HIS A C 1
ATOM 560 O O . HIS A 1 73 ? -7.494 2.467 12.302 1.00 94.38 73 HIS A O 1
ATOM 566 N N . ALA A 1 74 ? -5.785 3.826 11.874 1.00 96.62 74 ALA A N 1
ATOM 567 C CA . ALA A 1 74 ? -5.565 3.307 10.530 1.00 96.62 74 ALA A CA 1
ATOM 568 C C . ALA A 1 74 ? -4.096 3.384 10.130 1.00 96.62 74 ALA A C 1
ATOM 570 O O . ALA A 1 74 ? -3.429 4.397 10.359 1.00 96.62 74 ALA A O 1
ATOM 571 N N . GLY A 1 75 ? -3.601 2.318 9.511 1.00 97.75 75 GLY A N 1
ATOM 572 C CA . GLY A 1 75 ? -2.212 2.246 9.094 1.00 97.75 75 GLY A CA 1
ATOM 573 C C . GLY A 1 75 ? -1.874 0.993 8.307 1.00 97.75 75 GLY A C 1
ATOM 574 O O . GLY A 1 75 ? -2.669 0.061 8.194 1.00 97.75 75 GLY A O 1
ATOM 575 N N . LEU A 1 76 ? -0.669 0.982 7.757 1.00 98.12 76 LEU A N 1
ATOM 576 C CA . LEU A 1 76 ? -0.112 -0.145 7.030 1.00 98.12 76 LEU A CA 1
ATOM 577 C C . LEU A 1 76 ? 1.339 -0.399 7.432 1.00 98.12 76 LEU A C 1
ATOM 579 O O . LEU A 1 76 ? 2.050 0.498 7.885 1.00 98.12 76 LEU A O 1
ATOM 583 N N . VAL A 1 77 ? 1.761 -1.641 7.251 1.00 96.81 77 VAL A N 1
ATOM 584 C CA . VAL A 1 77 ? 3.118 -2.134 7.440 1.00 96.81 77 VAL A CA 1
ATOM 585 C C . VAL A 1 77 ? 3.519 -2.861 6.169 1.00 96.81 77 VAL A C 1
ATOM 587 O O . VAL A 1 77 ? 2.771 -3.691 5.644 1.00 96.81 77 VAL A O 1
ATOM 590 N N . HIS A 1 78 ? 4.714 -2.557 5.689 1.00 94.56 78 HIS A N 1
ATOM 591 C CA . HIS A 1 78 ? 5.316 -3.211 4.548 1.00 94.56 78 HIS A CA 1
ATOM 592 C C . HIS A 1 78 ? 6.683 -3.766 4.930 1.00 94.56 78 HIS A C 1
ATOM 594 O O . HIS A 1 78 ? 7.551 -3.026 5.388 1.00 94.56 78 HIS A O 1
ATOM 600 N N . LEU A 1 79 ? 6.896 -5.056 4.687 1.00 89.81 79 LEU A N 1
ATOM 601 C CA . LEU A 1 79 ? 8.215 -5.682 4.777 1.00 89.81 79 LEU A CA 1
ATOM 602 C C . LEU A 1 79 ? 8.709 -5.921 3.358 1.00 89.81 79 LEU A C 1
ATOM 604 O O . LEU A 1 79 ? 8.036 -6.601 2.582 1.00 89.81 79 LEU A O 1
ATOM 608 N N . ARG A 1 80 ? 9.836 -5.311 2.993 1.00 81.38 80 ARG A N 1
ATOM 609 C CA . ARG A 1 80 ? 10.367 -5.349 1.633 1.00 81.38 80 ARG A CA 1
ATOM 610 C C . ARG A 1 80 ? 11.209 -6.596 1.427 1.00 81.38 80 ARG A C 1
ATOM 612 O O . ARG A 1 80 ? 12.040 -6.946 2.252 1.00 81.38 80 ARG A O 1
ATOM 619 N N . TRP A 1 81 ? 11.011 -7.210 0.268 1.00 76.56 81 TRP A N 1
ATOM 620 C CA . TRP A 1 81 ? 11.902 -8.216 -0.284 1.00 76.56 81 TRP A CA 1
ATOM 621 C C . TRP A 1 81 ? 12.220 -7.791 -1.716 1.00 76.56 81 TRP A C 1
ATOM 623 O O . TRP A 1 81 ? 11.383 -7.916 -2.615 1.00 76.56 81 TRP A O 1
ATOM 633 N N . ALA A 1 82 ? 13.406 -7.227 -1.912 1.00 60.62 82 ALA A N 1
ATOM 634 C CA . ALA A 1 82 ? 13.867 -6.777 -3.210 1.00 60.62 82 ALA A CA 1
ATOM 635 C C . ALA A 1 82 ? 14.222 -7.996 -4.072 1.00 60.62 82 ALA A C 1
ATOM 637 O O . ALA A 1 82 ? 15.017 -8.855 -3.695 1.00 60.62 82 ALA A O 1
ATOM 638 N N . THR A 1 83 ? 13.633 -8.087 -5.260 1.00 53.88 83 THR A N 1
ATOM 639 C CA . THR A 1 83 ? 14.136 -8.990 -6.299 1.00 53.88 83 THR A CA 1
ATOM 640 C C . THR A 1 83 ? 15.420 -8.398 -6.883 1.00 53.88 83 THR A C 1
ATOM 642 O O . THR A 1 83 ? 15.497 -7.185 -7.079 1.00 53.88 83 THR A O 1
ATOM 645 N N . GLY A 1 84 ? 16.428 -9.237 -7.142 1.00 50.22 84 GLY A N 1
ATOM 646 C CA . GLY A 1 84 ? 17.778 -8.795 -7.507 1.00 50.22 84 GLY A CA 1
ATOM 647 C C . GLY A 1 84 ? 17.819 -7.766 -8.644 1.00 50.22 84 GLY A C 1
ATOM 648 O O . GLY A 1 84 ? 17.208 -7.969 -9.691 1.00 50.22 84 GLY A O 1
ATOM 649 N N . GLY A 1 85 ? 18.563 -6.675 -8.427 1.00 56.69 85 GLY A N 1
ATOM 650 C CA . GLY A 1 85 ? 18.832 -5.629 -9.423 1.00 56.69 85 GLY A CA 1
ATOM 651 C C . GLY A 1 85 ? 18.330 -4.224 -9.068 1.00 56.69 85 GLY A C 1
ATOM 652 O O . GLY A 1 85 ? 18.719 -3.281 -9.748 1.00 56.69 85 GLY A O 1
ATOM 653 N N . ILE A 1 86 ? 17.513 -4.065 -8.020 1.00 62.62 86 ILE A N 1
ATOM 654 C CA . ILE A 1 86 ? 17.098 -2.749 -7.504 1.00 62.62 86 ILE A CA 1
ATOM 655 C C . ILE A 1 86 ? 17.880 -2.444 -6.231 1.00 62.62 86 ILE A C 1
ATOM 657 O O . ILE A 1 86 ? 17.923 -3.268 -5.316 1.00 62.62 86 ILE A O 1
ATOM 661 N N . ASP A 1 87 ? 18.445 -1.243 -6.146 1.00 68.56 87 ASP A N 1
ATOM 662 C CA . ASP A 1 87 ? 19.220 -0.853 -4.977 1.00 68.56 87 ASP A CA 1
ATOM 663 C C . ASP A 1 87 ? 18.352 -0.756 -3.712 1.00 68.56 87 ASP A C 1
ATOM 665 O O . ASP A 1 87 ? 17.209 -0.271 -3.704 1.00 68.56 87 ASP A O 1
ATOM 669 N N . VAL A 1 88 ? 18.929 -1.216 -2.603 1.00 76.19 88 VAL A N 1
ATOM 670 C CA . VAL A 1 88 ? 18.336 -1.123 -1.271 1.00 76.19 88 VAL A CA 1
ATOM 671 C C . VAL A 1 88 ? 18.646 0.262 -0.703 1.00 76.19 88 VAL A C 1
ATOM 673 O O . VAL A 1 88 ? 19.677 0.477 -0.070 1.00 76.19 88 VAL A O 1
ATOM 676 N N . ARG A 1 89 ? 17.768 1.229 -0.990 1.00 81.56 89 ARG A N 1
ATOM 677 C CA . ARG A 1 89 ? 17.890 2.625 -0.544 1.00 81.56 89 ARG A CA 1
ATOM 678 C C . ARG A 1 89 ? 16.583 3.121 0.084 1.00 81.56 89 ARG A C 1
ATOM 680 O O . ARG A 1 89 ? 15.522 2.602 -0.285 1.00 81.56 89 ARG A O 1
ATOM 687 N N . PRO A 1 90 ? 16.628 4.107 0.998 1.00 82.62 90 PRO A N 1
ATOM 688 C CA . PRO A 1 90 ? 15.429 4.679 1.611 1.00 82.62 90 PRO A CA 1
ATOM 689 C C . PRO A 1 90 ? 14.386 5.144 0.587 1.00 82.62 90 PRO A C 1
ATOM 691 O O . PRO A 1 90 ? 13.205 4.861 0.759 1.00 82.62 90 PRO A O 1
ATOM 694 N N . GLU A 1 91 ? 14.818 5.748 -0.521 1.00 87.38 91 GLU A N 1
ATOM 695 C CA . GLU A 1 91 ? 13.941 6.285 -1.575 1.00 87.38 91 GLU A CA 1
ATOM 696 C C . GLU A 1 91 ? 13.182 5.187 -2.332 1.00 87.38 91 GLU A C 1
ATOM 698 O O . GLU A 1 91 ? 12.148 5.445 -2.929 1.00 87.38 91 GLU A O 1
ATOM 703 N N . ASN A 1 92 ? 13.674 3.947 -2.281 1.00 88.00 92 ASN A N 1
ATOM 704 C CA . ASN A 1 92 ? 13.057 2.774 -2.901 1.00 88.00 92 ASN A CA 1
ATOM 705 C C . ASN A 1 92 ? 12.342 1.881 -1.871 1.00 88.00 92 ASN A C 1
ATOM 707 O O . ASN A 1 92 ? 11.969 0.743 -2.179 1.00 88.00 92 ASN A O 1
ATOM 711 N N . THR A 1 93 ? 12.193 2.361 -0.634 1.00 90.00 93 THR A N 1
ATOM 712 C CA . THR A 1 93 ? 11.606 1.608 0.473 1.00 90.00 93 THR A CA 1
ATOM 713 C C . THR A 1 93 ? 10.202 2.120 0.757 1.00 90.00 93 THR A C 1
ATOM 715 O O . THR A 1 93 ? 10.011 3.255 1.176 1.00 90.00 93 THR A O 1
ATOM 718 N N . HIS A 1 94 ? 9.215 1.248 0.555 1.00 93.19 94 HIS A N 1
ATOM 719 C CA . HIS A 1 94 ? 7.828 1.511 0.925 1.00 93.19 94 HIS A CA 1
ATOM 720 C C . HIS A 1 94 ? 7.677 1.859 2.418 1.00 93.19 94 HIS A C 1
ATOM 722 O O . HIS A 1 94 ? 8.453 1.361 3.236 1.00 93.19 94 HIS A O 1
ATOM 728 N N . PRO A 1 95 ? 6.604 2.572 2.798 1.00 96.31 95 PRO A N 1
ATOM 729 C CA . PRO A 1 95 ? 5.585 3.138 1.915 1.00 96.31 95 PRO A CA 1
ATOM 730 C C . PRO A 1 95 ? 6.026 4.446 1.254 1.00 96.31 95 PRO A C 1
ATOM 732 O O . PRO A 1 95 ? 6.779 5.220 1.834 1.00 96.31 95 PRO A O 1
ATOM 735 N N . PHE A 1 96 ? 5.516 4.698 0.050 1.00 97.38 96 PHE A N 1
ATOM 736 C CA . PHE A 1 96 ? 5.650 6.001 -0.603 1.00 97.38 96 PHE A CA 1
ATOM 737 C C . PHE A 1 96 ? 4.594 6.960 -0.059 1.00 97.38 96 PHE A C 1
ATOM 739 O O . PHE A 1 96 ? 3.484 6.520 0.237 1.00 97.38 96 PHE A O 1
ATOM 746 N N . LEU A 1 97 ? 4.939 8.243 0.058 1.00 97.44 97 LEU A N 1
ATOM 747 C CA . LEU A 1 97 ? 4.070 9.305 0.565 1.00 97.44 97 LEU A CA 1
ATOM 748 C C . LEU A 1 97 ? 3.991 10.441 -0.460 1.00 97.44 97 LEU A C 1
ATOM 750 O O . LEU A 1 97 ? 5.004 10.876 -1.008 1.00 97.44 97 LEU A O 1
ATOM 754 N N . SER A 1 98 ? 2.791 10.932 -0.733 1.00 96.88 98 SER A N 1
ATOM 755 C CA . SER A 1 98 ? 2.562 12.185 -1.455 1.00 96.88 98 SER A CA 1
ATOM 756 C C . SER A 1 98 ? 1.321 12.834 -0.895 1.00 96.88 98 SER A C 1
ATOM 758 O O . SER A 1 98 ? 0.291 12.175 -0.752 1.00 96.88 98 SER A O 1
ATOM 760 N N . ASP A 1 99 ? 1.479 14.100 -0.516 1.00 94.75 99 ASP A N 1
ATOM 761 C CA . ASP A 1 99 ? 0.513 14.815 0.305 1.00 94.75 99 ASP A CA 1
ATOM 762 C C . ASP A 1 99 ? 0.139 13.941 1.521 1.00 94.75 99 ASP A C 1
ATOM 764 O O . ASP A 1 99 ? 1.033 13.510 2.251 1.00 94.75 99 ASP A O 1
ATOM 768 N N . ASP A 1 100 ? -1.134 13.610 1.714 1.00 95.50 100 ASP A N 1
ATOM 769 C CA . ASP A 1 100 ? -1.597 12.773 2.828 1.00 95.50 100 ASP A CA 1
ATOM 770 C C . ASP A 1 100 ? -1.922 11.324 2.424 1.00 95.50 100 ASP A C 1
ATOM 772 O O . ASP A 1 100 ? -2.563 10.590 3.182 1.00 95.50 100 ASP A O 1
ATOM 776 N N . ALA A 1 101 ? -1.481 10.887 1.242 1.00 97.75 101 ALA A N 1
ATOM 777 C CA . ALA A 1 101 ? -1.673 9.524 0.763 1.00 97.75 101 ALA A CA 1
ATOM 778 C C . ALA A 1 101 ? -0.392 8.689 0.896 1.00 97.75 101 ALA A C 1
ATOM 780 O O . ALA A 1 101 ? 0.663 9.075 0.395 1.00 97.75 101 ALA A O 1
ATOM 781 N N . ALA A 1 102 ? -0.494 7.516 1.520 1.00 98.38 102 ALA A N 1
ATOM 782 C CA . ALA A 1 102 ? 0.585 6.539 1.617 1.00 98.38 102 ALA A CA 1
ATOM 783 C C . ALA A 1 102 ? 0.277 5.255 0.840 1.00 98.38 102 ALA A C 1
ATOM 785 O O . ALA A 1 102 ? -0.874 4.828 0.738 1.00 98.38 102 ALA A O 1
ATOM 786 N N . PHE A 1 103 ? 1.317 4.607 0.316 1.00 98.50 103 PHE A N 1
ATOM 787 C CA . PHE A 1 103 ? 1.159 3.470 -0.585 1.00 98.50 103 PHE A CA 1
ATOM 788 C C . PHE A 1 103 ? 2.229 2.395 -0.408 1.00 98.50 103 PHE A C 1
ATOM 790 O O . PHE A 1 103 ? 3.425 2.688 -0.357 1.00 98.50 103 PHE A O 1
ATOM 797 N N . ALA A 1 104 ? 1.799 1.134 -0.385 1.00 97.00 104 ALA A N 1
ATOM 798 C CA . ALA A 1 104 ? 2.672 -0.033 -0.341 1.00 97.00 104 ALA A CA 1
ATOM 799 C C . ALA A 1 104 ? 2.252 -1.077 -1.382 1.00 97.00 104 ALA A C 1
ATOM 801 O O . ALA A 1 104 ? 1.110 -1.529 -1.363 1.00 97.00 104 ALA A O 1
ATOM 802 N N . HIS A 1 105 ? 3.174 -1.494 -2.252 1.00 94.44 105 HIS A N 1
ATOM 803 C CA . HIS A 1 105 ? 2.910 -2.432 -3.345 1.00 94.44 105 HIS A CA 1
ATOM 804 C C . HIS A 1 105 ? 3.678 -3.744 -3.183 1.00 94.44 105 HIS A C 1
ATOM 806 O O . HIS A 1 105 ? 4.849 -3.778 -2.813 1.00 94.44 105 HIS A O 1
ATOM 812 N N . ASN A 1 106 ? 2.993 -4.840 -3.495 1.00 90.38 106 ASN A N 1
ATOM 813 C CA . ASN A 1 106 ? 3.527 -6.190 -3.526 1.00 90.38 106 ASN A CA 1
ATOM 814 C C . ASN A 1 106 ? 3.377 -6.779 -4.932 1.00 90.38 106 ASN A C 1
ATOM 816 O O . ASN A 1 106 ? 2.439 -7.517 -5.250 1.00 90.38 106 ASN A O 1
ATOM 820 N N . GLY A 1 107 ? 4.327 -6.441 -5.788 1.00 87.50 107 GLY A N 1
ATOM 821 C CA . GLY A 1 107 ? 4.314 -6.861 -7.173 1.00 87.50 107 GLY A CA 1
ATOM 822 C C . GLY A 1 107 ? 5.485 -6.280 -7.936 1.00 87.50 107 GLY A C 1
ATOM 823 O O . GLY A 1 107 ? 6.417 -5.726 -7.358 1.00 87.50 107 GLY A O 1
ATOM 824 N N . HIS A 1 108 ? 5.414 -6.436 -9.250 1.00 86.88 108 HIS A N 1
ATOM 825 C CA . HIS A 1 108 ? 6.352 -5.835 -10.175 1.00 86.88 108 HIS A CA 1
ATOM 826 C C . HIS A 1 108 ? 5.604 -5.445 -11.449 1.00 86.88 108 HIS A C 1
ATOM 828 O O . HIS A 1 108 ? 4.853 -6.265 -11.985 1.00 86.88 108 HIS A O 1
ATOM 834 N N . ILE A 1 109 ? 5.797 -4.214 -11.921 1.00 90.81 109 ILE A N 1
ATOM 835 C CA . ILE A 1 109 ? 5.183 -3.668 -13.131 1.00 90.81 109 ILE A CA 1
ATOM 836 C C . ILE A 1 109 ? 6.262 -3.411 -14.176 1.00 90.81 109 ILE A C 1
ATOM 838 O O . ILE A 1 109 ? 7.222 -2.672 -13.960 1.00 90.81 109 ILE A O 1
ATOM 842 N N . THR A 1 110 ? 6.073 -4.007 -15.350 1.00 90.12 110 THR A N 1
ATOM 843 C CA . THR A 1 110 ? 7.015 -3.926 -16.465 1.00 90.12 110 THR A CA 1
ATOM 844 C C . THR A 1 110 ? 6.273 -3.829 -17.806 1.00 90.12 110 THR A C 1
ATOM 846 O O . THR A 1 110 ? 5.210 -4.441 -17.953 1.00 90.12 110 THR A O 1
ATOM 849 N N . PRO A 1 111 ? 6.800 -3.081 -18.797 1.00 92.75 111 PRO A N 1
ATOM 850 C CA . PRO A 1 111 ? 8.002 -2.243 -18.727 1.00 92.75 111 PRO A CA 1
ATOM 851 C C . PRO A 1 111 ? 7.750 -0.904 -18.015 1.00 92.75 111 PRO A C 1
ATOM 853 O O . PRO A 1 111 ? 6.716 -0.270 -18.213 1.00 92.75 111 PRO A O 1
ATOM 856 N N . ILE A 1 112 ? 8.732 -0.431 -17.236 1.00 92.31 112 ILE A N 1
ATOM 857 C CA . ILE A 1 112 ? 8.645 0.835 -16.479 1.00 92.31 112 ILE A CA 1
ATOM 858 C C . ILE A 1 112 ? 8.338 2.037 -17.383 1.00 92.31 112 ILE A C 1
ATOM 860 O O . ILE A 1 112 ? 7.533 2.885 -17.010 1.00 92.31 112 ILE A O 1
ATOM 864 N N . ALA A 1 113 ? 8.906 2.088 -18.592 1.00 94.44 113 ALA A N 1
ATOM 865 C CA . ALA A 1 113 ? 8.671 3.183 -19.537 1.00 94.44 113 ALA A CA 1
ATOM 866 C C . ALA A 1 113 ? 7.183 3.348 -19.908 1.00 94.44 113 ALA A C 1
ATOM 868 O O . ALA A 1 113 ? 6.703 4.469 -20.074 1.00 94.44 113 ALA A O 1
ATOM 869 N N . ASP A 1 114 ? 6.434 2.243 -19.993 1.00 96.44 114 ASP A N 1
ATOM 870 C CA . ASP A 1 114 ? 4.995 2.284 -20.267 1.00 96.44 114 ASP A CA 1
ATOM 871 C C . ASP A 1 114 ? 4.207 2.835 -19.074 1.00 96.44 114 ASP A C 1
ATOM 873 O O . ASP A 1 114 ? 3.170 3.467 -19.272 1.00 96.44 114 ASP A O 1
ATOM 877 N N . LEU A 1 115 ? 4.685 2.604 -17.847 1.00 95.81 115 LEU A N 1
ATOM 878 C CA . LEU A 1 115 ? 4.076 3.129 -16.627 1.00 95.81 115 LEU A CA 1
ATOM 879 C C . LEU A 1 115 ? 4.395 4.620 -16.465 1.00 95.81 115 LEU A C 1
ATOM 881 O O . LEU A 1 115 ? 3.496 5.416 -16.210 1.00 95.81 115 LEU A O 1
ATOM 885 N N . GLU A 1 116 ? 5.639 5.026 -16.719 1.00 95.44 116 GLU A N 1
ATOM 886 C CA . GLU A 1 116 ? 6.032 6.439 -16.753 1.00 95.44 116 GLU A CA 1
ATOM 887 C C . GLU A 1 116 ? 5.250 7.233 -17.802 1.00 95.44 116 GLU A C 1
ATOM 889 O O . GLU A 1 116 ? 4.898 8.391 -17.566 1.00 95.44 116 GLU A O 1
ATOM 894 N N . ALA A 1 117 ? 4.936 6.626 -18.952 1.00 97.31 117 ALA A N 1
ATOM 895 C CA . ALA A 1 117 ? 4.128 7.243 -20.003 1.00 97.31 117 ALA A CA 1
ATOM 896 C C . ALA A 1 117 ? 2.712 7.633 -19.539 1.00 97.31 117 ALA A C 1
ATOM 898 O O . ALA A 1 117 ? 2.108 8.515 -20.147 1.00 97.31 117 ALA A O 1
ATOM 899 N N . LEU A 1 118 ? 2.198 7.021 -18.466 1.00 97.88 118 LEU A N 1
ATOM 900 C CA . LEU A 1 118 ? 0.906 7.372 -17.872 1.00 97.88 118 LEU A CA 1
ATOM 901 C C . LEU A 1 118 ? 0.972 8.602 -16.951 1.00 97.88 118 LEU A C 1
ATOM 903 O O . LEU A 1 118 ? -0.067 9.189 -16.645 1.00 97.88 118 LEU A O 1
ATOM 907 N N . LEU A 1 119 ? 2.167 8.980 -16.491 1.00 98.38 119 LEU A N 1
ATOM 908 C CA . LEU A 1 119 ? 2.358 10.074 -15.542 1.00 98.38 119 LEU A CA 1
ATOM 909 C C . LEU A 1 119 ? 2.358 11.436 -16.235 1.00 98.38 119 LEU A C 1
ATOM 911 O O . LEU A 1 119 ? 3.015 11.626 -17.266 1.00 98.38 119 LEU A O 1
ATOM 915 N N . THR A 1 120 ? 1.683 12.407 -15.620 1.00 98.38 120 THR A N 1
ATOM 916 C CA . THR A 1 120 ? 1.815 13.819 -15.998 1.00 98.38 120 THR A CA 1
ATOM 917 C C . THR A 1 120 ? 3.221 14.345 -15.685 1.00 98.38 120 THR A C 1
ATOM 919 O O . THR A 1 120 ? 3.970 13.747 -14.912 1.00 98.38 120 THR A O 1
ATOM 922 N N . ALA A 1 121 ? 3.593 15.490 -16.267 1.00 97.94 121 ALA A N 1
ATOM 923 C CA . ALA A 1 121 ? 4.872 16.130 -15.957 1.00 97.94 121 ALA A CA 1
ATOM 924 C C . ALA A 1 121 ? 5.004 16.481 -14.463 1.00 97.94 121 ALA A C 1
ATOM 926 O O . ALA A 1 121 ? 6.083 16.323 -13.898 1.00 97.94 121 ALA A O 1
ATOM 927 N N . GLU A 1 122 ? 3.908 16.900 -13.824 1.00 97.25 122 GLU A N 1
ATOM 928 C CA . GLU A 1 122 ? 3.876 17.202 -12.392 1.00 97.25 122 GLU A CA 1
ATOM 929 C C . GLU A 1 122 ? 4.107 15.943 -11.550 1.00 97.25 122 GLU A C 1
ATOM 931 O O . GLU A 1 122 ? 4.989 15.927 -10.697 1.00 97.25 122 GLU A O 1
ATOM 936 N N . SER A 1 123 ? 3.391 14.854 -11.838 1.00 97.62 123 SER A N 1
ATOM 937 C CA . SER A 1 123 ? 3.537 13.591 -11.102 1.00 97.62 123 SER A CA 1
ATOM 938 C C . SER A 1 123 ? 4.926 12.973 -11.279 1.00 97.62 123 SER A C 1
ATOM 940 O O . SER A 1 123 ? 5.474 12.408 -10.339 1.00 97.62 123 SER A O 1
ATOM 942 N N . ARG A 1 124 ? 5.547 13.124 -12.459 1.00 96.94 124 ARG A N 1
ATOM 943 C CA . ARG A 1 124 ? 6.946 12.713 -12.676 1.00 96.94 124 ARG A CA 1
ATOM 944 C C . ARG A 1 124 ? 7.932 13.527 -11.844 1.00 96.94 124 ARG A C 1
ATOM 946 O O . ARG A 1 124 ? 8.924 12.970 -11.391 1.00 96.94 124 ARG A O 1
ATOM 953 N N . ALA A 1 125 ? 7.675 14.819 -11.643 1.00 96.62 125 ALA A N 1
ATOM 954 C CA . ALA A 1 125 ? 8.543 15.686 -10.848 1.00 96.62 125 ALA A CA 1
ATOM 955 C C . ALA A 1 125 ? 8.514 15.357 -9.343 1.00 96.62 125 ALA A C 1
ATOM 957 O O . ALA A 1 125 ? 9.409 15.788 -8.621 1.00 96.62 125 ALA A O 1
ATOM 958 N N . ARG A 1 126 ? 7.513 14.593 -8.878 1.00 95.69 126 ARG A N 1
ATOM 959 C CA . ARG A 1 126 ? 7.387 14.123 -7.488 1.00 95.69 126 ARG A CA 1
ATOM 960 C C . ARG A 1 126 ? 8.144 12.819 -7.202 1.00 95.69 126 ARG A C 1
ATOM 962 O O . ARG A 1 126 ? 8.229 12.432 -6.043 1.00 95.69 126 ARG A O 1
ATOM 969 N N . LEU A 1 127 ? 8.674 12.142 -8.224 1.00 95.81 127 LEU A N 1
ATOM 970 C CA . LEU A 1 127 ? 9.432 10.899 -8.046 1.00 95.81 127 LEU A CA 1
ATOM 971 C C . LEU A 1 127 ? 10.779 11.181 -7.366 1.00 95.81 127 LEU A C 1
ATOM 973 O O . LEU A 1 127 ? 11.554 12.013 -7.843 1.00 95.81 127 LEU A O 1
ATOM 977 N N . GLY A 1 128 ? 11.060 10.472 -6.276 1.00 92.06 128 GLY A N 1
ATOM 978 C CA . GLY A 1 128 ? 12.351 10.478 -5.587 1.00 92.06 128 GLY A CA 1
ATOM 979 C C . GLY A 1 1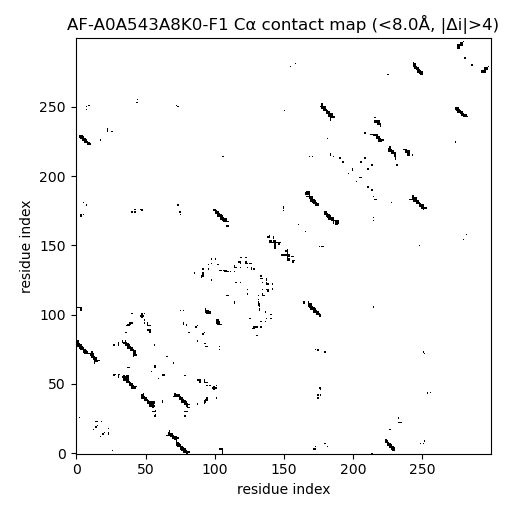28 ? 13.208 9.245 -5.886 1.00 92.06 128 GLY A C 1
ATOM 980 O O . GLY A 1 128 ? 14.433 9.315 -5.777 1.00 92.06 128 GLY A O 1
ATOM 981 N N . GLY A 1 129 ? 12.585 8.134 -6.282 1.00 90.00 129 GLY A N 1
ATOM 982 C CA . GLY A 1 129 ? 13.224 6.857 -6.576 1.00 90.00 129 GLY A CA 1
ATOM 983 C C . GLY A 1 129 ? 13.071 6.398 -8.031 1.00 90.00 129 GLY A C 1
ATOM 984 O O . GLY A 1 129 ? 12.604 7.096 -8.939 1.00 90.00 129 GLY A O 1
ATOM 985 N N . ASP A 1 130 ? 13.503 5.166 -8.279 1.00 90.25 130 ASP A N 1
ATOM 986 C CA . ASP A 1 130 ? 13.531 4.550 -9.613 1.00 90.25 130 ASP A CA 1
ATOM 987 C C . ASP A 1 130 ? 12.639 3.305 -9.729 1.00 90.25 130 ASP A C 1
ATOM 989 O O . ASP A 1 130 ? 12.583 2.662 -10.779 1.00 90.25 130 ASP A O 1
ATOM 993 N N . THR A 1 131 ? 11.867 3.005 -8.682 1.00 91.88 131 THR A N 1
ATOM 994 C CA . THR A 1 131 ? 10.976 1.843 -8.675 1.00 91.88 131 THR A CA 1
ATOM 995 C C . THR A 1 131 ? 9.735 2.046 -9.542 1.00 91.88 131 THR A C 1
ATOM 997 O O . THR A 1 131 ? 9.178 3.139 -9.689 1.00 91.88 131 THR A O 1
ATOM 1000 N N . ASP A 1 132 ? 9.254 0.932 -10.077 1.00 93.88 132 ASP A N 1
ATOM 1001 C CA . ASP A 1 132 ? 7.917 0.782 -10.642 1.00 93.88 132 ASP A CA 1
ATOM 1002 C C . ASP A 1 132 ? 6.811 1.106 -9.626 1.00 93.88 132 ASP A C 1
ATOM 1004 O O . ASP A 1 132 ? 5.793 1.701 -9.967 1.00 93.88 132 ASP A O 1
ATOM 1008 N N . SER A 1 133 ? 7.031 0.750 -8.365 1.00 94.75 133 SER A N 1
ATOM 1009 C CA . SER A 1 133 ? 6.073 0.892 -7.276 1.00 94.75 133 SER A CA 1
ATOM 1010 C C . SER A 1 133 ? 5.794 2.360 -6.940 1.00 94.75 133 SER A C 1
ATOM 1012 O O . SER A 1 133 ? 4.638 2.731 -6.744 1.00 94.75 133 SER A O 1
ATOM 1014 N N . GLU A 1 134 ? 6.816 3.219 -6.968 1.00 96.31 134 GLU A N 1
ATOM 1015 C CA . GLU A 1 134 ? 6.639 4.666 -6.804 1.00 96.31 134 GLU A CA 1
ATOM 1016 C C . GLU A 1 134 ? 5.870 5.282 -7.983 1.00 96.31 134 GLU A C 1
ATOM 1018 O O . GLU A 1 134 ? 4.977 6.106 -7.797 1.00 96.31 134 GLU A O 1
ATOM 1023 N N . ARG A 1 135 ? 6.153 4.839 -9.214 1.00 97.81 135 ARG A N 1
ATOM 1024 C CA . ARG A 1 135 ? 5.426 5.292 -10.413 1.00 97.81 135 ARG A CA 1
ATOM 1025 C C . ARG A 1 135 ? 3.970 4.841 -10.391 1.00 97.81 135 ARG A C 1
ATOM 1027 O O . ARG A 1 135 ? 3.090 5.600 -10.789 1.00 97.81 135 ARG A O 1
ATOM 1034 N N . TYR A 1 136 ? 3.705 3.630 -9.905 1.00 98.19 136 TYR A N 1
ATOM 1035 C CA . TYR A 1 136 ? 2.349 3.140 -9.684 1.00 98.19 136 TYR A CA 1
ATOM 1036 C C . TYR A 1 136 ? 1.635 4.032 -8.667 1.00 98.19 136 TYR A C 1
ATOM 1038 O O . TYR A 1 136 ? 0.551 4.540 -8.961 1.00 98.19 136 TYR A O 1
ATOM 1046 N N . PHE A 1 137 ? 2.269 4.316 -7.531 1.00 98.50 137 PHE A N 1
ATOM 1047 C CA . PHE A 1 137 ? 1.707 5.225 -6.542 1.00 98.50 137 PHE A CA 1
ATOM 1048 C C . PHE A 1 137 ? 1.375 6.603 -7.132 1.00 98.50 137 PHE A C 1
ATOM 1050 O O . PHE A 1 137 ? 0.229 7.041 -7.029 1.00 98.50 137 PHE A O 1
ATOM 1057 N N . GLN A 1 138 ? 2.323 7.249 -7.818 1.00 98.56 138 GLN A N 1
ATOM 1058 C CA . GLN A 1 138 ? 2.090 8.558 -8.436 1.00 98.56 138 GLN A CA 1
ATOM 1059 C C . GLN A 1 138 ? 0.963 8.521 -9.475 1.00 98.56 138 GLN A C 1
ATOM 1061 O O . GLN A 1 138 ? 0.202 9.480 -9.595 1.00 98.56 138 GLN A O 1
ATOM 1066 N N . PHE A 1 139 ? 0.801 7.410 -10.201 1.00 98.75 139 PHE A N 1
ATOM 1067 C CA . PHE A 1 139 ? -0.304 7.245 -11.145 1.00 98.75 139 PHE A CA 1
ATOM 1068 C C . PHE A 1 139 ? -1.671 7.138 -10.445 1.00 98.75 139 PHE A C 1
ATOM 1070 O O . PHE A 1 139 ? -2.670 7.676 -10.936 1.00 98.75 139 PHE A O 1
ATOM 1077 N N . VAL A 1 140 ? -1.734 6.466 -9.294 1.00 98.62 140 VAL A N 1
ATOM 1078 C CA . VAL A 1 140 ? -2.948 6.418 -8.465 1.00 98.62 140 VAL A CA 1
ATOM 1079 C C . VAL A 1 140 ? -3.241 7.799 -7.881 1.00 98.62 140 VAL A C 1
ATOM 1081 O O . VAL A 1 140 ? -4.355 8.293 -8.049 1.00 98.62 140 VAL A O 1
ATOM 1084 N N . HIS A 1 141 ? -2.240 8.449 -7.281 1.00 98.56 141 HIS A N 1
ATOM 1085 C CA . HIS A 1 141 ? -2.366 9.777 -6.679 1.00 98.56 141 HIS A CA 1
ATOM 1086 C C . HIS A 1 141 ? -2.885 10.812 -7.680 1.00 98.56 141 HIS A C 1
ATOM 1088 O O . HIS A 1 141 ? -3.927 11.423 -7.449 1.00 98.56 141 HIS A O 1
ATOM 1094 N N . GLN A 1 142 ? -2.248 10.922 -8.853 1.00 98.38 142 GLN A N 1
ATOM 1095 C CA . GLN A 1 142 ? -2.691 11.867 -9.883 1.00 98.38 142 GLN A CA 1
ATOM 1096 C C . GLN A 1 142 ? -4.127 11.587 -10.348 1.00 98.38 142 GLN A C 1
ATOM 1098 O O . GLN A 1 142 ? -4.846 12.504 -10.734 1.00 98.38 142 GLN A O 1
ATOM 1103 N N . SER A 1 143 ? -4.552 10.318 -10.363 1.00 98.50 143 SER A N 1
ATOM 1104 C CA . SER A 1 143 ? -5.897 9.948 -10.811 1.00 98.50 143 SER A CA 1
ATOM 1105 C C . SER A 1 143 ? -6.942 10.374 -9.783 1.00 98.50 143 SER A C 1
ATOM 1107 O O . SER A 1 143 ? -8.019 10.825 -10.171 1.00 98.50 143 SER A O 1
ATOM 1109 N N . VAL A 1 144 ? -6.611 10.284 -8.491 1.00 98.06 144 VAL A N 1
ATOM 1110 C CA . VAL A 1 144 ? -7.414 10.825 -7.385 1.00 98.06 144 VAL A CA 1
ATOM 1111 C C . VAL A 1 144 ? -7.508 12.344 -7.471 1.00 98.06 144 VAL A C 1
ATOM 1113 O O . VAL A 1 144 ? -8.621 12.868 -7.484 1.00 98.06 144 VAL A O 1
ATOM 1116 N N . GLU A 1 145 ? -6.389 13.049 -7.640 1.00 97.69 145 GLU A N 1
ATOM 1117 C CA . GLU A 1 145 ? -6.381 14.512 -7.790 1.00 97.69 145 GLU A CA 1
ATOM 1118 C C . GLU A 1 145 ? -7.226 14.975 -8.986 1.00 97.69 145 GLU A C 1
ATOM 1120 O O . GLU A 1 145 ? -8.033 15.896 -8.870 1.00 97.69 145 GLU A O 1
ATOM 1125 N N . GLN A 1 146 ? -7.099 14.302 -10.133 1.00 97.75 146 GLN A N 1
ATOM 1126 C CA . GLN A 1 146 ? -7.852 14.636 -11.346 1.00 97.75 146 GLN A CA 1
ATOM 1127 C C . GLN A 1 146 ? -9.356 14.376 -11.221 1.00 97.75 146 GLN A C 1
ATOM 1129 O O . GLN A 1 146 ? -10.143 15.057 -11.881 1.00 97.75 146 GLN A O 1
ATOM 1134 N N . CYS A 1 147 ? -9.762 13.371 -10.442 1.00 96.81 147 CYS A N 1
ATOM 1135 C CA . CYS A 1 147 ? -11.177 13.060 -10.238 1.00 96.81 147 CYS A CA 1
ATOM 1136 C C . CYS A 1 147 ? -11.793 13.882 -9.098 1.00 96.81 147 CYS A C 1
ATOM 1138 O O . CYS A 1 147 ? -13.006 14.083 -9.096 1.00 96.81 147 CYS A O 1
ATOM 1140 N N . GLY A 1 148 ? -10.982 14.359 -8.146 1.00 95.81 148 GLY A N 1
ATOM 1141 C CA . GLY A 1 148 ? -11.455 15.027 -6.930 1.00 95.81 148 GLY A CA 1
ATOM 1142 C C . GLY A 1 148 ? -12.210 14.097 -5.971 1.00 95.81 148 GLY A C 1
ATOM 1143 O O . GLY A 1 148 ?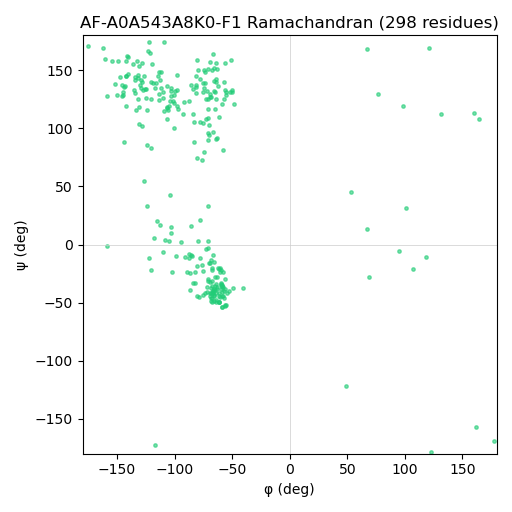 -12.881 14.576 -5.061 1.00 95.81 148 GLY A O 1
ATOM 1144 N N . ASP A 1 149 ? -12.123 12.784 -6.193 1.00 95.00 149 ASP A N 1
ATOM 1145 C CA . ASP A 1 149 ? -12.768 11.730 -5.412 1.00 95.00 149 ASP A CA 1
ATOM 1146 C C . ASP A 1 149 ? -11.840 10.509 -5.358 1.00 95.00 149 ASP A C 1
ATOM 1148 O O . ASP A 1 149 ? -11.335 10.044 -6.386 1.00 95.00 149 ASP A O 1
ATOM 1152 N N . GLU A 1 150 ? -11.591 10.005 -4.149 1.00 93.69 150 GLU A N 1
ATOM 1153 C CA . GLU A 1 150 ? -10.635 8.920 -3.912 1.00 93.69 150 GLU A CA 1
ATOM 1154 C C . GLU A 1 150 ? -11.103 7.595 -4.526 1.00 93.69 150 GLU A C 1
ATOM 1156 O O . GLU A 1 150 ? -10.308 6.883 -5.143 1.00 93.69 150 GLU A O 1
ATOM 1161 N N . ALA A 1 151 ? -12.393 7.271 -4.406 1.00 90.50 151 ALA A N 1
ATOM 1162 C CA . ALA A 1 151 ? -12.941 6.014 -4.900 1.00 90.50 151 ALA A CA 1
ATOM 1163 C C . ALA A 1 151 ? -12.932 5.969 -6.433 1.00 90.50 151 ALA A C 1
ATOM 1165 O O . ALA A 1 151 ? -12.494 4.976 -7.026 1.00 90.50 151 ALA A O 1
ATOM 1166 N N . GLU A 1 152 ? -13.377 7.046 -7.081 1.00 92.88 152 GLU A N 1
ATOM 1167 C CA . GLU A 1 152 ? -13.371 7.178 -8.539 1.00 92.88 152 GLU A CA 1
ATOM 1168 C C . GLU A 1 152 ? -11.940 7.228 -9.085 1.00 92.88 152 GLU A C 1
ATOM 1170 O O . GLU A 1 152 ? -11.617 6.531 -10.049 1.00 92.88 152 GLU A O 1
ATOM 1175 N N . GLY A 1 153 ? -11.052 7.985 -8.437 1.00 96.31 153 GLY A N 1
ATOM 1176 C CA . GLY A 1 153 ? -9.655 8.109 -8.841 1.00 96.31 153 GLY A CA 1
ATOM 1177 C C . GLY A 1 153 ? -8.892 6.789 -8.794 1.00 96.31 153 GLY A C 1
ATOM 1178 O O . GLY A 1 153 ? -8.265 6.405 -9.787 1.00 96.31 153 GLY A O 1
ATOM 1179 N N . VAL A 1 154 ? -8.992 6.052 -7.680 1.00 95.81 154 VAL A N 1
ATOM 1180 C CA . VAL A 1 154 ? -8.396 4.711 -7.555 1.00 95.81 154 VAL A CA 1
ATOM 1181 C C . VAL A 1 154 ? -9.009 3.763 -8.586 1.00 95.81 154 VAL A C 1
ATOM 1183 O O . VAL A 1 154 ? -8.275 3.055 -9.277 1.00 95.81 154 VAL A O 1
ATOM 1186 N N . SER A 1 155 ? -10.333 3.782 -8.767 1.00 92.50 155 SER A N 1
ATOM 1187 C CA . SER A 1 155 ? -11.008 2.918 -9.746 1.00 92.50 155 SER A CA 1
ATOM 1188 C C . SER A 1 155 ? -10.529 3.170 -11.174 1.00 92.50 155 SER A C 1
ATOM 1190 O O . SER A 1 155 ? -10.211 2.227 -11.906 1.00 92.50 155 SER A O 1
ATOM 1192 N N . ARG A 1 156 ? -10.415 4.441 -11.564 1.00 94.81 156 ARG A N 1
ATOM 1193 C CA . ARG A 1 156 ? -9.922 4.856 -12.879 1.00 94.81 156 ARG A CA 1
ATOM 1194 C C . ARG A 1 156 ? -8.466 4.449 -13.095 1.00 94.81 156 ARG A C 1
ATOM 1196 O O . ARG A 1 156 ? -8.134 3.957 -14.178 1.00 94.81 156 ARG A O 1
ATOM 1203 N N . ALA A 1 157 ? -7.617 4.611 -12.080 1.00 97.81 157 ALA A N 1
ATOM 1204 C CA . ALA A 1 157 ? -6.224 4.182 -12.143 1.00 97.81 157 ALA A CA 1
ATOM 1205 C C . ALA A 1 157 ? -6.122 2.664 -12.348 1.00 97.81 157 ALA A C 1
ATOM 1207 O O . ALA A 1 157 ? -5.457 2.202 -13.278 1.00 97.81 157 ALA A O 1
ATOM 1208 N N . LEU A 1 158 ? -6.840 1.878 -11.542 1.00 96.44 158 LEU A N 1
ATOM 1209 C CA . LEU A 1 158 ? -6.834 0.417 -11.641 1.00 96.44 158 LEU A CA 1
ATOM 1210 C C . LEU A 1 158 ? -7.353 -0.072 -12.994 1.00 96.44 158 LEU A C 1
ATOM 1212 O O . LEU A 1 158 ? -6.736 -0.948 -13.598 1.00 96.44 158 LEU A O 1
ATOM 1216 N N . ALA A 1 159 ? -8.421 0.527 -13.525 1.00 93.75 159 ALA A N 1
ATOM 1217 C CA . ALA A 1 159 ? -8.937 0.183 -14.849 1.00 93.75 159 ALA A CA 1
ATOM 1218 C C . ALA A 1 159 ? -7.885 0.389 -15.958 1.00 93.75 159 ALA A C 1
ATOM 1220 O O . ALA A 1 159 ? -7.749 -0.446 -16.859 1.00 93.75 159 ALA A O 1
ATOM 1221 N N . ALA A 1 160 ? -7.107 1.474 -15.888 1.00 95.81 160 ALA A N 1
ATOM 1222 C CA . ALA A 1 160 ? -6.021 1.730 -16.830 1.00 95.81 160 ALA A CA 1
ATOM 1223 C C . ALA A 1 160 ? -4.856 0.740 -16.654 1.00 95.81 160 ALA A C 1
ATOM 1225 O O . ALA A 1 160 ? -4.362 0.190 -17.644 1.00 95.81 160 ALA A O 1
ATOM 1226 N N . LEU A 1 161 ? -4.450 0.469 -15.411 1.00 96.69 161 LEU A N 1
ATOM 1227 C CA . LEU A 1 161 ? -3.328 -0.417 -15.092 1.00 96.69 161 LEU A CA 1
ATOM 1228 C C . LEU A 1 161 ? -3.611 -1.872 -15.455 1.00 96.69 161 LEU A C 1
ATOM 1230 O O . LEU A 1 161 ? -2.786 -2.494 -16.116 1.00 96.69 161 LEU A O 1
ATOM 1234 N N . VAL A 1 162 ? -4.789 -2.402 -15.117 1.00 93.56 162 VAL A N 1
ATOM 1235 C CA . VAL A 1 162 ? -5.191 -3.776 -15.473 1.00 93.56 162 VAL A CA 1
ATOM 1236 C C . VAL A 1 162 ? -5.196 -3.972 -16.986 1.00 93.56 162 VAL A C 1
ATOM 1238 O O . VAL A 1 162 ? -4.785 -5.020 -17.488 1.00 93.56 162 VAL A O 1
ATOM 1241 N N . LYS A 1 163 ? -5.630 -2.954 -17.736 1.00 93.19 163 LYS A N 1
ATOM 1242 C CA . LYS A 1 163 ? -5.619 -2.988 -19.200 1.00 93.19 163 LYS A CA 1
ATOM 1243 C C . LYS A 1 163 ? -4.199 -2.947 -19.767 1.00 93.19 163 LYS A C 1
ATOM 1245 O O . LYS A 1 163 ? -3.926 -3.643 -20.744 1.00 93.19 163 LYS A O 1
ATOM 1250 N N . ARG A 1 164 ? -3.317 -2.112 -19.209 1.00 95.81 164 ARG A N 1
ATOM 1251 C CA . ARG A 1 164 ? -1.964 -1.880 -19.743 1.00 95.81 164 ARG A CA 1
ATOM 1252 C C . ARG A 1 164 ? -0.958 -2.949 -19.310 1.00 95.81 164 ARG A C 1
ATOM 1254 O O . ARG A 1 164 ? -0.095 -3.300 -20.108 1.00 95.81 164 ARG A O 1
ATOM 1261 N N . PHE A 1 165 ? -1.115 -3.489 -18.103 1.00 94.56 165 PHE A N 1
ATOM 1262 C CA . PHE A 1 165 ? -0.195 -4.422 -17.445 1.00 94.56 165 PHE A CA 1
ATOM 1263 C C . PHE A 1 165 ? -0.904 -5.705 -16.972 1.00 94.56 165 PHE A C 1
ATOM 1265 O O . PHE A 1 165 ? -0.800 -6.084 -15.807 1.00 94.56 165 PHE A O 1
ATOM 1272 N N . PRO A 1 166 ? -1.607 -6.437 -17.856 1.00 91.06 166 PRO A N 1
ATOM 1273 C CA . PRO A 1 166 ? -2.455 -7.566 -17.462 1.00 91.06 166 PRO A CA 1
ATOM 1274 C C . PRO A 1 166 ? -1.686 -8.769 -16.891 1.00 91.06 166 PRO A C 1
ATOM 1276 O O . PRO A 1 166 ? -2.317 -9.720 -16.443 1.00 91.06 166 PRO A O 1
ATOM 1279 N N . ARG A 1 167 ? -0.349 -8.775 -16.968 1.00 89.62 167 ARG A N 1
ATOM 1280 C CA . ARG A 1 167 ? 0.537 -9.841 -16.466 1.00 89.62 167 ARG A CA 1
ATOM 1281 C C . ARG A 1 167 ? 1.320 -9.441 -15.214 1.00 89.62 167 ARG A C 1
ATOM 1283 O O . ARG A 1 167 ? 2.149 -10.214 -14.743 1.00 89.62 167 ARG A O 1
ATOM 1290 N N . CYS A 1 168 ? 1.071 -8.251 -14.680 1.00 89.69 168 CYS A N 1
ATOM 1291 C CA . CYS A 1 168 ? 1.726 -7.752 -13.477 1.00 89.69 168 CYS A CA 1
ATOM 1292 C C . CYS A 1 168 ? 0.824 -7.979 -12.258 1.00 89.69 168 CYS A C 1
ATOM 1294 O O . CYS A 1 168 ? -0.400 -7.902 -12.369 1.00 89.69 168 CYS A O 1
ATOM 1296 N N . SER A 1 169 ? 1.422 -8.254 -11.098 1.00 91.25 169 SER A N 1
ATOM 1297 C CA . SER A 1 169 ? 0.702 -8.128 -9.825 1.00 91.25 169 SER A CA 1
ATOM 1298 C C . SER A 1 169 ? 0.586 -6.648 -9.497 1.00 91.25 169 SER A C 1
ATOM 1300 O O . SER A 1 169 ? 1.587 -5.940 -9.570 1.00 91.25 169 SER A O 1
ATOM 1302 N N . LEU A 1 170 ? -0.616 -6.201 -9.147 1.00 94.25 170 LEU A N 1
ATOM 1303 C CA . LEU A 1 170 ? -0.911 -4.834 -8.714 1.00 94.25 170 LEU A CA 1
ATOM 1304 C C . LEU A 1 170 ? -1.329 -4.789 -7.240 1.00 94.25 170 LEU A C 1
ATOM 1306 O O . LEU A 1 170 ? -1.932 -3.803 -6.810 1.00 94.25 170 LEU A O 1
ATOM 1310 N N . ASN A 1 171 ? -1.056 -5.856 -6.479 1.00 94.69 171 ASN A N 1
ATOM 1311 C CA . ASN A 1 171 ? -1.451 -5.935 -5.081 1.00 94.69 171 ASN A CA 1
ATOM 1312 C C . ASN A 1 171 ? -0.882 -4.770 -4.288 1.00 94.69 171 ASN A C 1
ATOM 1314 O O . ASN A 1 171 ? 0.331 -4.570 -4.270 1.00 94.69 171 ASN A O 1
ATOM 1318 N N . ALA A 1 172 ? -1.735 -4.031 -3.598 1.00 96.88 172 ALA A N 1
ATOM 1319 C CA . ALA A 1 172 ? -1.296 -2.854 -2.876 1.00 96.88 172 ALA A CA 1
ATOM 1320 C C . ALA A 1 172 ? -2.215 -2.519 -1.707 1.00 96.88 172 ALA A C 1
ATOM 1322 O O . ALA A 1 172 ? -3.390 -2.889 -1.682 1.00 96.88 172 ALA A O 1
ATOM 1323 N N . LEU A 1 173 ? -1.662 -1.776 -0.758 1.00 98.06 173 LEU A N 1
ATOM 1324 C CA . LEU A 1 173 ? -2.415 -1.022 0.229 1.00 98.06 173 LEU A CA 1
ATOM 1325 C C . LEU A 1 173 ? -2.245 0.465 -0.075 1.00 98.06 173 LEU A C 1
ATOM 1327 O O . LEU A 1 173 ? -1.119 0.931 -0.258 1.00 98.06 173 LEU A O 1
ATOM 1331 N N . VAL A 1 174 ? -3.357 1.193 -0.111 1.00 98.25 174 VAL A N 1
ATOM 1332 C CA . VAL A 1 174 ? -3.380 2.655 -0.239 1.00 98.25 174 VAL A CA 1
ATOM 1333 C C . VAL A 1 174 ? -4.084 3.216 0.982 1.00 98.25 174 VAL A C 1
ATOM 1335 O O . VAL A 1 174 ? -5.206 2.814 1.274 1.00 98.25 174 VAL A O 1
ATOM 1338 N N . LEU A 1 175 ? -3.436 4.123 1.695 1.00 97.94 175 LEU A N 1
ATOM 1339 C CA . LEU A 1 175 ? -4.024 4.881 2.790 1.00 97.94 175 LEU A CA 1
ATOM 1340 C C . LEU A 1 175 ? -4.173 6.321 2.316 1.00 97.94 175 LEU A C 1
ATOM 1342 O O . LEU A 1 175 ? -3.173 6.967 2.032 1.00 97.94 175 LEU A O 1
ATOM 1346 N N . THR A 1 176 ? -5.398 6.801 2.191 1.00 96.38 176 THR A N 1
ATOM 1347 C CA . THR A 1 176 ? -5.733 8.172 1.791 1.00 96.38 176 THR A CA 1
ATOM 1348 C C . THR A 1 176 ? -6.300 8.934 2.997 1.00 96.38 176 THR A C 1
ATOM 1350 O O . THR A 1 176 ? -6.526 8.324 4.046 1.00 96.38 176 THR A O 1
ATOM 1353 N N . PRO A 1 177 ? -6.565 10.250 2.888 1.00 94.62 177 PRO A N 1
ATOM 1354 C CA . PRO A 1 177 ? -7.153 11.017 3.989 1.00 94.62 177 PRO A CA 1
ATOM 1355 C C . PRO A 1 177 ? -8.485 10.465 4.508 1.00 94.62 177 PRO A C 1
ATOM 1357 O O . PRO A 1 177 ? -8.815 10.650 5.680 1.00 94.62 177 PRO A O 1
ATOM 1360 N N . THR A 1 178 ? -9.279 9.818 3.647 1.00 93.62 178 THR A N 1
ATOM 1361 C CA . THR A 1 178 ? -10.622 9.355 4.027 1.00 93.62 178 THR A CA 1
ATOM 1362 C C . THR A 1 178 ? -10.864 7.858 3.867 1.00 93.62 178 THR A C 1
ATOM 1364 O O . THR A 1 178 ? -11.843 7.363 4.429 1.00 93.62 178 THR A O 1
ATOM 1367 N N . HIS A 1 179 ? -9.980 7.107 3.202 1.00 94.50 179 HIS A N 1
ATOM 1368 C CA . HIS A 1 179 ? -10.160 5.669 2.990 1.00 94.50 179 HIS A CA 1
ATOM 1369 C C . HIS A 1 179 ? -8.859 4.860 3.133 1.00 94.50 179 HIS A C 1
ATOM 1371 O O . HIS A 1 179 ? -7.740 5.355 3.028 1.00 94.50 179 HIS A O 1
ATOM 1377 N N . MET A 1 180 ? -9.014 3.555 3.333 1.00 96.38 180 MET A N 1
ATOM 1378 C CA . MET A 1 180 ? -7.998 2.562 3.008 1.00 96.38 180 MET A CA 1
ATOM 1379 C C . MET A 1 180 ? -8.484 1.708 1.841 1.00 96.38 180 MET A C 1
ATOM 1381 O O . MET A 1 180 ? -9.612 1.213 1.854 1.00 96.38 180 MET A O 1
ATOM 1385 N N . PHE A 1 181 ? -7.613 1.481 0.864 1.00 96.25 181 PHE A N 1
ATOM 1386 C CA . PHE A 1 181 ? -7.839 0.556 -0.236 1.00 96.25 181 PHE A CA 1
ATOM 1387 C C . PHE A 1 181 ? -6.923 -0.656 -0.098 1.00 96.25 181 PHE A C 1
ATOM 1389 O O . PHE A 1 181 ? -5.705 -0.510 -0.021 1.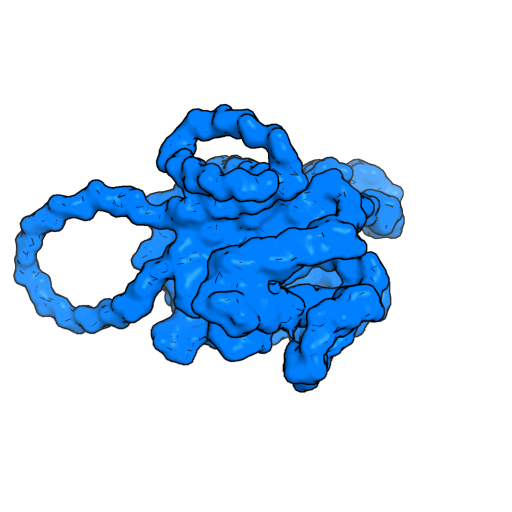00 96.25 181 PHE A O 1
ATOM 1396 N N . ALA A 1 182 ? -7.505 -1.851 -0.119 1.00 94.25 182 ALA A N 1
ATOM 1397 C CA . ALA A 1 182 ? -6.786 -3.108 -0.264 1.00 94.25 182 ALA A CA 1
ATOM 1398 C C . ALA A 1 182 ? -7.015 -3.672 -1.664 1.00 94.25 182 ALA A C 1
ATOM 1400 O O . ALA A 1 182 ? -8.111 -4.121 -1.992 1.00 94.25 182 ALA A O 1
ATOM 1401 N N . ILE A 1 183 ? -5.985 -3.623 -2.498 1.00 95.19 183 ILE A N 1
ATOM 1402 C CA . ILE A 1 183 ? -6.025 -4.023 -3.902 1.00 95.19 183 ILE A CA 1
ATOM 1403 C C . ILE A 1 183 ? -5.429 -5.422 -4.009 1.00 95.19 183 ILE A C 1
ATOM 1405 O O . ILE A 1 183 ? -4.273 -5.619 -3.651 1.00 95.19 183 ILE A O 1
ATOM 1409 N N . HIS A 1 184 ? -6.203 -6.372 -4.526 1.00 92.75 184 HIS A N 1
ATOM 1410 C CA . HIS A 1 184 ? -5.792 -7.746 -4.797 1.00 92.75 184 HIS A CA 1
ATOM 1411 C C . HIS A 1 184 ? -6.043 -8.055 -6.277 1.00 92.75 184 HIS A C 1
ATOM 1413 O O . HIS A 1 184 ? -7.105 -8.550 -6.651 1.00 92.75 184 HIS A O 1
ATOM 1419 N N . ILE A 1 185 ? -5.082 -7.713 -7.139 1.00 89.94 185 ILE A N 1
ATOM 1420 C CA . ILE A 1 185 ? -5.165 -7.922 -8.590 1.00 89.94 185 ILE A CA 1
ATOM 1421 C C . ILE A 1 185 ? -3.881 -8.594 -9.065 1.00 89.94 185 ILE A C 1
ATOM 1423 O O . ILE A 1 185 ? -2.823 -7.977 -9.166 1.00 89.94 185 ILE A O 1
ATOM 1427 N N . ASN A 1 186 ? -3.990 -9.888 -9.333 1.00 85.69 186 ASN A N 1
ATOM 1428 C CA . ASN A 1 186 ? -2.856 -10.782 -9.551 1.00 85.69 186 ASN A CA 1
ATOM 1429 C C . ASN A 1 186 ? -3.233 -12.049 -10.339 1.00 85.69 186 ASN A C 1
ATOM 1431 O O . ASN A 1 186 ? -2.357 -12.875 -10.592 1.00 85.69 186 ASN A O 1
ATOM 1435 N N . SER A 1 187 ? -4.501 -12.250 -10.725 1.00 79.19 187 SER A N 1
ATOM 1436 C CA . SER A 1 187 ? -4.974 -13.554 -11.232 1.00 79.19 187 SER A CA 1
ATOM 1437 C C . SER A 1 187 ? -4.290 -13.983 -12.532 1.00 79.19 187 SER A C 1
ATOM 1439 O O . SER A 1 187 ? -4.155 -15.169 -12.837 1.00 79.19 187 SER A O 1
ATOM 1441 N N . ARG A 1 188 ? -3.854 -12.993 -13.311 1.00 79.19 188 ARG A N 1
ATOM 1442 C CA . ARG A 1 188 ? -3.146 -13.153 -14.581 1.00 79.19 188 ARG A CA 1
ATOM 1443 C C . ARG A 1 188 ? -1.660 -12.850 -14.458 1.00 79.19 188 ARG A C 1
ATOM 1445 O O . ARG A 1 188 ? -0.982 -12.880 -15.487 1.00 79.19 188 ARG A O 1
ATOM 1452 N N . ALA A 1 189 ? -1.177 -12.542 -13.255 1.00 76.94 189 ALA A N 1
ATOM 1453 C CA . ALA A 1 189 ? 0.210 -12.190 -13.038 1.00 76.94 189 ALA A CA 1
ATOM 1454 C C . ALA A 1 189 ? 1.120 -13.373 -13.369 1.00 76.94 189 ALA A C 1
ATOM 1456 O O . ALA A 1 189 ? 0.808 -14.528 -13.058 1.00 76.94 189 ALA A O 1
ATOM 1457 N N . ASP A 1 190 ? 2.253 -13.088 -14.001 1.00 70.94 190 ASP A N 1
ATOM 1458 C CA . ASP A 1 190 ? 3.291 -14.094 -14.163 1.00 70.94 190 ASP A CA 1
ATOM 1459 C C . ASP A 1 190 ? 3.826 -14.460 -12.776 1.00 70.94 190 ASP A C 1
ATOM 1461 O O . ASP A 1 190 ? 4.364 -13.625 -12.048 1.00 70.94 190 ASP A O 1
ATOM 1465 N N . SER A 1 191 ? 3.639 -15.719 -12.378 1.00 64.25 191 SER A N 1
ATOM 1466 C CA . SER A 1 191 ? 4.177 -16.187 -11.109 1.00 64.25 191 SER A CA 1
ATOM 1467 C C . SER A 1 191 ? 5.701 -16.253 -11.209 1.00 64.25 191 SER A C 1
ATOM 1469 O O . SER A 1 191 ? 6.225 -16.914 -12.115 1.00 64.25 191 SER A O 1
ATOM 1471 N N . PRO A 1 192 ? 6.451 -15.670 -10.261 1.00 60.34 192 PRO A N 1
ATOM 1472 C CA . PRO A 1 192 ? 7.900 -15.782 -10.244 1.00 60.34 192 PRO A CA 1
ATOM 1473 C C . PRO A 1 192 ? 8.347 -17.144 -9.708 1.00 60.34 192 PRO A C 1
ATOM 1475 O O . PRO A 1 192 ? 9.497 -17.288 -9.316 1.00 60.34 192 PRO A O 1
ATOM 1478 N N . LEU A 1 193 ? 7.480 -18.163 -9.730 1.00 57.72 193 LEU A N 1
ATOM 1479 C CA . LEU A 1 193 ? 7.774 -19.562 -9.412 1.00 57.72 193 LEU A CA 1
ATOM 1480 C C . LEU A 1 193 ? 9.117 -20.044 -9.971 1.00 57.72 193 LEU A C 1
ATOM 1482 O O . LEU A 1 193 ? 9.818 -20.795 -9.306 1.00 57.72 193 LEU A O 1
ATOM 1486 N N . ARG A 1 194 ? 9.508 -19.603 -11.174 1.00 51.50 194 ARG A N 1
ATOM 1487 C CA . ARG A 1 194 ? 10.818 -19.942 -11.751 1.00 51.50 194 ARG A CA 1
ATOM 1488 C C . ARG A 1 194 ? 11.988 -19.285 -11.009 1.00 51.50 194 ARG A C 1
ATOM 1490 O O . ARG A 1 194 ? 12.995 -19.948 -10.814 1.00 51.50 194 ARG A O 1
ATOM 1497 N N . ALA A 1 195 ? 11.859 -18.019 -10.616 1.00 54.91 195 ALA A N 1
ATOM 1498 C CA . ALA A 1 195 ? 12.864 -17.317 -9.820 1.00 54.91 195 ALA A CA 1
ATOM 1499 C C . ALA A 1 195 ? 12.888 -17.844 -8.377 1.00 54.91 195 ALA A C 1
ATOM 1501 O O . ALA A 1 195 ? 13.956 -18.108 -7.850 1.00 54.91 195 ALA A O 1
ATOM 1502 N N . LEU A 1 196 ? 11.722 -18.110 -7.777 1.00 56.16 196 LEU A N 1
ATOM 1503 C CA . LEU A 1 196 ? 11.609 -18.776 -6.477 1.00 56.16 196 LEU A CA 1
ATOM 1504 C C . LEU A 1 196 ? 12.284 -20.148 -6.464 1.00 56.16 196 LEU A C 1
ATOM 1506 O O . LEU A 1 196 ? 13.051 -20.428 -5.559 1.00 56.16 196 LEU A O 1
ATOM 1510 N N . ARG A 1 197 ? 12.055 -20.987 -7.479 1.00 55.94 197 ARG A N 1
ATOM 1511 C CA . ARG A 1 197 ? 12.710 -22.301 -7.604 1.00 55.94 197 ARG A CA 1
ATOM 1512 C C . ARG A 1 197 ? 14.230 -22.227 -7.746 1.00 55.94 197 ARG A C 1
ATOM 1514 O O . ARG A 1 197 ? 14.888 -23.228 -7.531 1.00 55.94 197 ARG A O 1
ATOM 1521 N N . GLN A 1 198 ? 14.780 -21.084 -8.150 1.00 53.47 198 GLN A N 1
ATOM 1522 C CA . GLN A 1 198 ? 16.229 -20.862 -8.192 1.00 53.47 198 GLN A CA 1
ATOM 15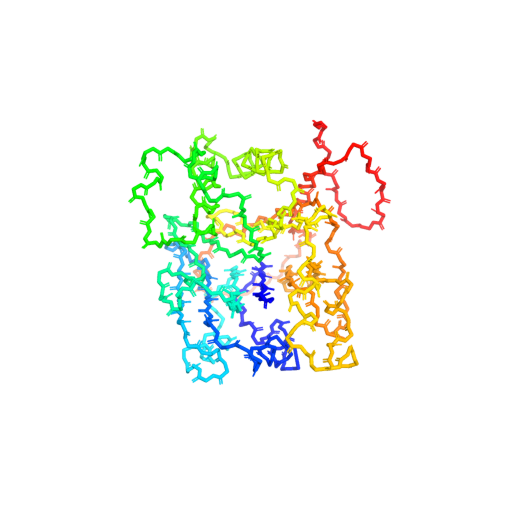23 C C . GLN A 1 198 ? 16.788 -20.349 -6.857 1.00 53.47 198 GLN A C 1
ATOM 1525 O O . GLN A 1 198 ? 18.002 -20.246 -6.724 1.00 53.47 198 GLN A O 1
ATOM 1530 N N . LEU A 1 199 ? 15.922 -20.002 -5.898 1.00 53.03 199 LEU A N 1
ATOM 1531 C CA . LEU A 1 199 ? 16.291 -19.486 -4.576 1.00 53.03 199 LEU A CA 1
ATOM 1532 C C . LEU A 1 199 ? 16.274 -20.562 -3.478 1.00 53.03 199 LEU A C 1
ATOM 1534 O O . LEU A 1 199 ? 16.728 -20.284 -2.374 1.00 53.03 199 LEU A O 1
ATOM 1538 N N . PHE A 1 200 ? 15.759 -21.760 -3.765 1.00 53.69 200 PHE A N 1
ATOM 1539 C CA . PHE A 1 200 ? 15.737 -22.893 -2.839 1.00 53.69 200 PHE A CA 1
ATOM 1540 C C . PHE A 1 200 ? 16.408 -24.097 -3.503 1.00 53.69 200 PHE A C 1
ATOM 1542 O O . PHE A 1 200 ? 16.125 -24.380 -4.668 1.00 53.69 200 PHE A O 1
ATOM 1549 N N . ASP A 1 201 ? 17.288 -24.782 -2.767 1.00 52.88 201 ASP A N 1
ATOM 1550 C CA . ASP A 1 201 ? 18.032 -25.945 -3.271 1.00 52.88 201 ASP A CA 1
ATOM 1551 C C . ASP A 1 201 ? 17.110 -27.163 -3.497 1.00 52.88 201 ASP A C 1
ATOM 1553 O O . ASP A 1 201 ? 17.311 -27.906 -4.458 1.00 52.88 201 ASP A O 1
ATOM 1557 N N . ASP A 1 202 ? 16.049 -27.312 -2.688 1.00 54.34 202 ASP A N 1
ATOM 1558 C CA . ASP A 1 202 ? 15.039 -28.373 -2.793 1.00 54.34 202 ASP A CA 1
ATOM 1559 C C . ASP A 1 202 ? 13.593 -27.818 -2.793 1.00 54.34 202 ASP A C 1
ATOM 1561 O O . ASP A 1 202 ? 13.246 -26.903 -2.044 1.00 54.34 202 ASP A O 1
ATOM 1565 N N . GLU A 1 203 ? 12.685 -28.407 -3.595 1.00 49.69 203 GLU A N 1
ATOM 1566 C CA . GLU A 1 203 ? 11.264 -27.984 -3.660 1.00 49.69 203 GLU A CA 1
ATOM 1567 C C . GLU A 1 203 ? 10.519 -28.138 -2.315 1.00 49.69 203 GLU A C 1
ATOM 1569 O O . GLU A 1 203 ? 9.500 -27.479 -2.103 1.00 49.69 203 GLU A O 1
ATOM 1574 N N . GLY A 1 204 ? 11.021 -28.989 -1.412 1.00 51.31 204 GLY A N 1
ATOM 1575 C CA . GLY A 1 204 ? 10.464 -29.214 -0.074 1.00 51.31 204 GLY A CA 1
ATOM 1576 C C . GLY A 1 204 ? 10.767 -28.106 0.941 1.00 51.31 204 GLY A C 1
ATOM 1577 O O . GLY A 1 204 ? 10.059 -28.013 1.943 1.00 51.31 204 GLY A O 1
ATOM 1578 N N . ASP A 1 205 ? 11.758 -27.254 0.663 1.00 51.38 205 ASP A N 1
ATOM 1579 C CA . ASP A 1 205 ? 12.143 -26.129 1.527 1.00 51.38 205 ASP A CA 1
ATOM 1580 C C . ASP A 1 205 ? 11.338 -24.859 1.230 1.00 51.38 205 ASP A C 1
ATOM 1582 O O . ASP A 1 205 ? 11.347 -23.902 2.008 1.00 51.38 205 ASP A O 1
ATOM 1586 N N . ILE A 1 206 ? 10.597 -24.845 0.117 1.00 50.72 206 ILE A N 1
ATOM 1587 C CA . ILE A 1 206 ? 9.675 -23.760 -0.201 1.00 50.72 206 ILE A CA 1
ATOM 1588 C C . ILE A 1 206 ? 8.494 -23.866 0.774 1.00 50.72 206 ILE A C 1
ATOM 1590 O O . ILE A 1 206 ? 7.760 -24.860 0.715 1.00 50.72 206 ILE A O 1
ATOM 1594 N N . PRO A 1 207 ? 8.246 -22.872 1.654 1.00 50.06 207 PRO A N 1
ATOM 1595 C CA . PRO A 1 207 ? 7.243 -23.058 2.685 1.00 50.06 207 PRO A CA 1
ATOM 1596 C C . PRO A 1 207 ? 5.860 -23.282 2.046 1.00 50.06 207 PRO A C 1
ATOM 1598 O O . PRO A 1 207 ? 5.505 -22.607 1.067 1.00 50.06 207 PRO A O 1
ATOM 1601 N N . PRO A 1 208 ? 5.076 -24.252 2.550 1.00 37.50 208 PRO A N 1
ATOM 1602 C CA . PRO A 1 208 ? 3.828 -24.670 1.925 1.00 37.50 208 PRO A CA 1
ATOM 1603 C C . PRO A 1 208 ? 2.879 -23.469 1.835 1.00 37.50 208 PRO A C 1
ATOM 1605 O O . PRO A 1 208 ? 2.549 -22.880 2.861 1.00 37.50 208 PRO A O 1
ATOM 1608 N N . ARG A 1 209 ? 2.477 -23.124 0.596 1.00 45.31 209 ARG A N 1
ATOM 1609 C CA . ARG A 1 209 ? 1.734 -21.929 0.102 1.00 45.31 209 ARG A CA 1
ATOM 1610 C C . ARG A 1 209 ? 2.555 -20.903 -0.688 1.00 45.31 209 ARG A C 1
ATOM 1612 O O . ARG A 1 209 ? 1.972 -20.217 -1.523 1.00 45.31 209 ARG A O 1
ATOM 1619 N N . HIS A 1 210 ? 3.883 -20.851 -0.574 1.00 48.75 210 HIS A N 1
ATOM 1620 C CA . HIS A 1 210 ? 4.697 -19.964 -1.428 1.00 48.75 210 HIS A CA 1
ATOM 1621 C C . HIS A 1 210 ? 4.759 -20.411 -2.902 1.00 48.75 210 HIS A C 1
ATOM 1623 O O . HIS A 1 210 ? 5.100 -19.609 -3.771 1.00 48.75 210 HIS A O 1
ATOM 1629 N N . THR A 1 211 ? 4.383 -21.659 -3.208 1.00 41.81 211 THR A N 1
ATOM 1630 C CA . THR A 1 211 ? 4.315 -22.202 -4.576 1.00 41.81 211 THR A CA 1
ATOM 1631 C C . THR A 1 211 ? 2.961 -21.992 -5.272 1.00 41.81 211 THR A C 1
ATOM 1633 O O . THR A 1 211 ? 2.909 -21.964 -6.499 1.00 41.81 211 THR A O 1
ATOM 1636 N N . THR A 1 212 ? 1.861 -21.820 -4.532 1.00 43.81 212 THR A N 1
ATOM 1637 C CA . THR A 1 212 ? 0.493 -21.742 -5.095 1.00 43.81 212 THR A CA 1
ATOM 1638 C C . THR A 1 212 ? -0.234 -20.430 -4.800 1.00 43.81 212 THR A C 1
ATOM 1640 O O . THR A 1 212 ? -1.138 -20.066 -5.545 1.00 43.81 212 THR A O 1
ATOM 1643 N N . GLU A 1 213 ? 0.165 -19.696 -3.758 1.00 55.34 213 GLU A N 1
ATOM 1644 C CA . GLU A 1 213 ? -0.520 -18.499 -3.244 1.00 55.34 213 GLU A CA 1
ATOM 1645 C C . GLU A 1 213 ? 0.425 -17.283 -3.206 1.00 55.34 213 GLU A C 1
ATOM 1647 O O . GLU A 1 213 ? 0.313 -16.426 -2.338 1.00 55.34 213 GLU A O 1
ATOM 1652 N N . TYR A 1 214 ? 1.371 -17.195 -4.154 1.00 63.50 214 TYR A N 1
ATOM 1653 C CA . TYR A 1 214 ? 2.450 -16.192 -4.148 1.00 63.50 214 TYR A CA 1
ATOM 1654 C C . TYR A 1 214 ? 1.954 -14.757 -3.922 1.00 63.50 214 TYR A C 1
ATOM 1656 O O . TYR A 1 214 ? 2.589 -14.009 -3.202 1.00 63.50 214 TYR A O 1
ATOM 1664 N N . PHE A 1 215 ? 0.802 -14.380 -4.477 1.00 71.62 215 PHE A N 1
ATOM 1665 C CA . PHE A 1 215 ? 0.225 -13.043 -4.324 1.00 71.62 215 PHE A CA 1
ATOM 1666 C C . PHE A 1 215 ? -1.113 -13.050 -3.569 1.00 71.62 215 PHE A C 1
ATOM 1668 O O . PHE A 1 215 ? -1.896 -12.124 -3.745 1.00 71.62 215 PHE A O 1
ATOM 1675 N N . ALA A 1 216 ? -1.444 -14.074 -2.785 1.00 82.56 216 ALA A N 1
ATOM 1676 C CA . ALA A 1 216 ? -2.731 -14.075 -2.095 1.00 82.56 216 ALA A CA 1
ATOM 1677 C C . ALA A 1 216 ? -2.798 -12.973 -1.019 1.00 82.56 216 ALA A C 1
ATOM 1679 O O . ALA A 1 216 ? -1.793 -12.567 -0.427 1.00 82.56 216 ALA A O 1
ATOM 1680 N N . MET A 1 217 ? -4.009 -12.477 -0.783 1.00 88.88 217 MET A N 1
ATOM 1681 C CA . MET A 1 217 ? -4.329 -11.558 0.301 1.00 88.88 217 MET A CA 1
ATOM 1682 C C . MET A 1 217 ? -5.512 -12.107 1.077 1.00 88.88 217 MET A C 1
ATOM 1684 O O . MET A 1 217 ? -6.474 -12.596 0.486 1.00 88.88 217 MET A O 1
ATOM 1688 N N . ASP A 1 218 ? -5.445 -11.971 2.390 1.00 90.12 218 ASP A N 1
ATOM 1689 C CA . ASP A 1 218 ? -6.492 -12.352 3.317 1.00 90.12 218 ASP A CA 1
ATOM 1690 C C . ASP A 1 218 ? -6.955 -11.123 4.102 1.00 90.12 218 ASP A C 1
ATOM 1692 O O . ASP A 1 218 ? -6.221 -10.151 4.277 1.00 90.12 218 ASP A O 1
ATOM 1696 N N . TYR A 1 219 ? -8.185 -11.161 4.591 1.00 91.62 219 TYR A N 1
ATOM 1697 C CA . TYR A 1 219 ? -8.737 -10.165 5.492 1.00 91.62 219 TYR A CA 1
ATOM 1698 C C . TYR A 1 219 ? -9.426 -10.837 6.673 1.00 91.62 219 TYR A C 1
ATOM 1700 O O . TYR A 1 219 ? -9.838 -11.997 6.608 1.00 91.62 219 TYR A O 1
ATOM 1708 N N . ARG A 1 220 ? -9.568 -10.096 7.763 1.00 90.44 220 ARG A N 1
ATOM 1709 C CA . ARG A 1 220 ? -10.303 -10.524 8.948 1.00 90.44 220 ARG A CA 1
ATOM 1710 C C . ARG A 1 220 ? -11.034 -9.331 9.535 1.00 90.44 220 ARG A C 1
ATOM 1712 O O . ARG A 1 220 ? -10.475 -8.247 9.660 1.00 90.44 220 ARG A O 1
ATOM 1719 N N . GLU A 1 221 ? -12.286 -9.546 9.910 1.00 88.81 221 GLU A N 1
ATOM 1720 C CA . GLU A 1 221 ? -13.052 -8.584 10.693 1.00 88.81 221 GLU A CA 1
ATOM 1721 C C . GLU A 1 221 ? -13.064 -9.036 12.155 1.00 88.81 221 GLU A C 1
ATOM 1723 O O . GLU A 1 221 ? -13.365 -10.190 12.470 1.00 88.81 221 GLU A O 1
ATOM 1728 N N . THR A 1 222 ? -12.710 -8.125 13.053 1.00 88.44 222 THR A N 1
ATOM 1729 C CA . THR A 1 222 ? -12.673 -8.351 14.496 1.00 88.44 222 THR A CA 1
ATOM 1730 C C . THR A 1 222 ? -13.582 -7.351 15.207 1.00 88.44 222 THR A C 1
ATOM 1732 O O . THR A 1 222 ? -14.113 -6.407 14.621 1.00 88.44 222 THR A O 1
ATOM 1735 N N . SER A 1 223 ? -13.756 -7.506 16.522 1.00 87.44 223 SER A N 1
ATOM 1736 C CA . SER A 1 223 ? -14.474 -6.504 17.319 1.00 87.44 223 SER A CA 1
ATOM 1737 C C . SER A 1 223 ? -13.798 -5.123 17.286 1.00 87.44 223 SER A C 1
ATOM 1739 O O . SER A 1 223 ? -14.483 -4.111 17.495 1.00 87.44 223 SER A O 1
ATOM 1741 N N . ARG A 1 224 ? -12.487 -5.080 16.996 1.00 88.81 224 ARG A N 1
ATOM 1742 C CA . ARG A 1 224 ? -11.660 -3.869 16.917 1.00 88.81 224 ARG A CA 1
ATOM 1743 C C . ARG A 1 224 ? -11.737 -3.181 15.557 1.00 88.81 224 ARG A C 1
ATOM 1745 O O . ARG A 1 224 ? -11.684 -1.952 15.535 1.00 88.81 224 ARG A O 1
ATOM 1752 N N . GLY A 1 225 ? -11.889 -3.923 14.462 1.00 89.50 225 GLY A N 1
ATOM 1753 C CA . GLY A 1 225 ? -11.914 -3.356 13.114 1.00 89.50 225 GLY A CA 1
ATOM 1754 C C . GLY A 1 225 ? -11.667 -4.370 12.003 1.00 89.50 225 GLY A C 1
ATOM 1755 O O . GLY A 1 225 ? -11.881 -5.566 12.189 1.00 89.50 225 GLY A O 1
ATOM 1756 N N . LEU A 1 226 ? -11.211 -3.872 10.856 1.00 93.19 226 LEU A N 1
ATOM 1757 C CA . LEU A 1 226 ? -10.811 -4.670 9.704 1.00 93.19 226 LEU A CA 1
ATOM 1758 C C . LEU A 1 226 ? -9.286 -4.737 9.614 1.00 93.19 226 LEU A C 1
ATOM 1760 O O . LEU A 1 226 ? -8.601 -3.719 9.698 1.00 93.19 226 LEU A O 1
ATOM 1764 N N . GLU A 1 227 ? -8.779 -5.938 9.383 1.00 94.25 227 GLU A N 1
ATOM 1765 C CA . GLU A 1 227 ? -7.371 -6.235 9.148 1.00 94.25 227 GLU A CA 1
ATOM 1766 C C . GLU A 1 227 ? -7.232 -6.879 7.766 1.00 94.25 227 GLU A C 1
ATOM 1768 O O . GLU A 1 227 ? -8.054 -7.710 7.375 1.00 94.25 227 GLU A O 1
ATOM 1773 N N . VAL A 1 228 ? -6.191 -6.516 7.026 1.00 94.00 228 VAL A N 1
ATOM 1774 C CA . VAL A 1 228 ? -5.844 -7.088 5.722 1.00 94.00 228 VAL A CA 1
ATOM 1775 C C . VAL A 1 228 ? -4.379 -7.480 5.749 1.00 94.00 228 VAL A C 1
ATOM 1777 O O . VAL A 1 228 ? -3.541 -6.724 6.233 1.00 94.00 228 VAL A O 1
ATOM 1780 N N . VAL A 1 229 ? -4.042 -8.646 5.215 1.00 92.31 229 VAL A N 1
ATOM 1781 C CA . VAL A 1 229 ? -2.672 -9.144 5.191 1.00 92.31 229 VAL A CA 1
ATOM 1782 C C . VAL A 1 229 ? -2.371 -9.838 3.869 1.00 92.31 229 VAL A C 1
ATOM 1784 O O . VAL A 1 229 ? -3.232 -10.471 3.266 1.00 92.31 229 VAL A O 1
ATOM 1787 N N . SER A 1 230 ? -1.132 -9.747 3.399 1.00 87.75 230 SER A N 1
ATOM 1788 C CA . SER A 1 230 ? -0.626 -10.699 2.409 1.00 87.75 230 SER A CA 1
ATOM 1789 C C . SER A 1 230 ? -0.589 -12.103 3.018 1.00 87.75 230 SER A C 1
ATOM 1791 O O . SER A 1 230 ? -0.232 -12.252 4.186 1.00 87.75 230 SER A O 1
ATOM 1793 N N . SER A 1 231 ? -0.903 -13.129 2.236 1.00 76.06 231 SER A N 1
ATOM 1794 C CA . SER A 1 231 ? -1.042 -14.509 2.705 1.00 76.06 231 SER A CA 1
ATOM 1795 C C . SER A 1 231 ? 0.140 -15.042 3.523 1.00 76.06 231 SER A C 1
ATOM 1797 O O . SER A 1 231 ? 1.293 -14.614 3.387 1.00 76.06 231 SER A O 1
ATOM 1799 N N . GLY A 1 232 ? -0.142 -16.080 4.310 1.00 66.12 232 GLY A N 1
ATOM 1800 C CA . GLY A 1 232 ? 0.868 -16.816 5.070 1.00 66.12 232 GLY A CA 1
ATOM 1801 C C . GLY A 1 232 ? 0.932 -16.426 6.544 1.00 66.12 232 GLY A C 1
ATOM 1802 O O . GLY A 1 232 ? 2.012 -16.469 7.131 1.00 66.12 232 GLY A O 1
ATOM 1803 N N . LEU A 1 233 ? -0.202 -16.039 7.135 1.00 74.06 233 LEU A N 1
ATOM 1804 C CA . LEU A 1 233 ? -0.414 -16.127 8.578 1.00 74.06 233 LEU A CA 1
ATOM 1805 C C . LEU A 1 233 ? -1.280 -17.359 8.867 1.00 74.06 233 LEU A C 1
ATOM 1807 O O . LEU A 1 233 ? -2.368 -17.502 8.321 1.00 74.06 233 LEU A O 1
ATOM 1811 N N . GLY A 1 234 ? -0.789 -18.266 9.715 1.00 67.19 234 GLY A N 1
ATOM 1812 C CA . GLY A 1 234 ? -1.465 -19.533 10.039 1.00 67.19 234 GLY A CA 1
ATOM 1813 C C . GLY A 1 234 ? -2.598 -19.419 11.065 1.00 67.19 234 GLY A C 1
ATOM 1814 O O . GLY A 1 234 ? -3.158 -20.433 11.472 1.00 67.19 234 GLY A O 1
ATOM 1815 N N . GLN A 1 235 ? -2.918 -18.205 11.516 1.00 75.50 235 GLN A N 1
ATOM 1816 C CA . GLN A 1 235 ? -3.940 -17.985 12.534 1.00 75.50 235 GLN A CA 1
ATOM 1817 C C . GLN A 1 235 ? -5.355 -18.250 11.997 1.00 75.50 235 GLN A C 1
ATOM 1819 O O . GLN A 1 235 ? -5.628 -18.028 10.818 1.00 75.50 235 GLN A O 1
ATOM 1824 N N . PRO A 1 236 ? -6.300 -18.675 12.848 1.00 77.88 236 PRO A N 1
ATOM 1825 C CA . PRO A 1 236 ? -7.694 -18.792 12.444 1.00 77.88 236 PRO A CA 1
ATOM 1826 C C . PRO A 1 236 ? -8.343 -17.413 12.215 1.00 77.88 236 PRO A C 1
ATOM 1828 O O . PRO A 1 236 ? -7.932 -16.394 12.775 1.00 77.88 236 PRO A O 1
ATOM 1831 N N . GLY A 1 237 ? -9.412 -17.395 11.414 1.00 83.94 237 GLY A N 1
ATOM 1832 C CA . GLY A 1 237 ? -10.258 -16.213 11.196 1.00 83.94 237 GLY A CA 1
ATOM 1833 C C . GLY A 1 237 ? -9.908 -15.365 9.970 1.00 83.94 237 GLY A C 1
ATOM 1834 O O . GLY A 1 237 ? -10.657 -14.446 9.660 1.00 83.94 237 GLY A O 1
ATOM 1835 N N . TRP A 1 238 ? -8.824 -15.679 9.260 1.00 88.44 238 TRP A N 1
ATOM 1836 C CA . TRP A 1 238 ? -8.510 -15.072 7.966 1.00 88.44 238 TRP A CA 1
ATOM 1837 C C . TRP A 1 238 ? -9.414 -15.630 6.860 1.00 88.44 238 TRP A C 1
ATOM 1839 O O . TRP A 1 238 ? -9.636 -16.840 6.764 1.00 88.44 238 TRP A O 1
ATOM 1849 N N . MET A 1 239 ? -9.941 -14.737 6.028 1.00 87.06 239 MET A N 1
ATOM 1850 C CA . MET A 1 239 ? -10.742 -15.038 4.847 1.00 87.06 239 MET A CA 1
ATOM 1851 C C . MET A 1 239 ? -10.035 -14.497 3.603 1.00 87.06 239 MET A C 1
ATOM 1853 O O . MET A 1 239 ? -9.552 -13.369 3.643 1.00 87.06 239 MET A O 1
ATOM 1857 N N . PRO A 1 240 ? -10.014 -15.227 2.478 1.00 86.31 240 PRO A N 1
ATOM 1858 C CA . PRO A 1 240 ? -9.356 -14.744 1.273 1.00 86.31 240 PRO A CA 1
ATOM 1859 C C . PRO A 1 240 ? -10.063 -13.506 0.720 1.00 86.31 240 PRO A C 1
ATOM 1861 O O . PRO A 1 240 ? -11.286 -13.496 0.537 1.00 86.31 240 PRO A O 1
ATOM 1864 N N . VAL A 1 241 ? -9.287 -12.475 0.392 1.00 85.44 241 VAL A N 1
ATOM 1865 C CA . VAL A 1 241 ? -9.746 -11.377 -0.462 1.00 85.44 241 VAL A CA 1
ATOM 1866 C C . VAL A 1 241 ? -9.940 -11.962 -1.864 1.00 85.44 241 VAL A C 1
ATOM 1868 O O . VAL A 1 241 ? -9.013 -12.578 -2.393 1.00 85.44 241 VAL A O 1
ATOM 1871 N N . PRO A 1 242 ? -11.107 -11.813 -2.512 1.00 84.31 242 PRO A N 1
ATOM 1872 C CA . PRO A 1 242 ? -11.296 -12.334 -3.862 1.00 84.31 242 PRO A CA 1
ATOM 1873 C C . PRO A 1 242 ? -10.265 -11.759 -4.843 1.00 84.31 242 PRO A C 1
ATOM 1875 O O . PRO A 1 242 ? -9.934 -10.576 -4.779 1.00 84.31 242 PRO A O 1
ATOM 1878 N N . ALA A 1 243 ? -9.754 -12.592 -5.749 1.00 83.62 243 ALA A N 1
ATOM 1879 C CA . ALA A 1 243 ? -8.823 -12.135 -6.777 1.00 83.62 243 ALA A CA 1
ATOM 1880 C C . ALA A 1 243 ? -9.484 -11.116 -7.719 1.00 83.62 243 ALA A C 1
ATOM 1882 O O . ALA A 1 243 ? -10.692 -11.166 -7.964 1.00 83.62 243 ALA A O 1
ATOM 1883 N N . ASP A 1 244 ? -8.664 -10.223 -8.264 1.00 86.81 244 ASP A N 1
ATOM 1884 C CA . ASP A 1 244 ? -9.046 -9.106 -9.129 1.00 86.81 244 ASP A CA 1
ATOM 1885 C C . ASP A 1 244 ? -10.126 -8.205 -8.517 1.00 86.81 244 ASP A C 1
ATOM 1887 O O . ASP A 1 244 ? -11.106 -7.832 -9.173 1.00 86.81 244 ASP A O 1
ATOM 1891 N N . THR A 1 245 ? -9.938 -7.865 -7.240 1.00 85.56 245 THR A N 1
ATOM 1892 C CA . THR A 1 245 ? -10.782 -6.912 -6.519 1.00 85.56 245 THR A CA 1
ATOM 1893 C C . THR A 1 245 ? -9.956 -5.835 -5.833 1.00 85.56 245 THR A C 1
ATOM 1895 O O . THR A 1 245 ? -8.784 -6.020 -5.519 1.00 85.56 245 THR A O 1
ATOM 1898 N N . ALA A 1 246 ? -10.589 -4.695 -5.584 1.00 87.06 246 ALA A N 1
ATOM 1899 C CA . ALA A 1 246 ? -10.148 -3.747 -4.577 1.00 87.06 246 ALA A CA 1
ATOM 1900 C C . ALA A 1 246 ? -11.222 -3.687 -3.489 1.00 87.06 246 ALA A C 1
ATOM 1902 O O . ALA A 1 246 ? -12.407 -3.820 -3.783 1.00 87.06 246 ALA A O 1
ATOM 1903 N N . VAL A 1 247 ? -10.823 -3.521 -2.236 1.00 86.50 247 VAL A N 1
ATOM 1904 C CA . VAL A 1 247 ? -11.724 -3.291 -1.107 1.00 86.50 247 VAL A CA 1
ATOM 1905 C C . VAL A 1 247 ? -11.455 -1.888 -0.600 1.00 86.50 247 VAL A C 1
ATOM 1907 O O . VAL A 1 247 ? -10.305 -1.547 -0.363 1.00 86.50 247 VAL A O 1
ATOM 1910 N N . MET A 1 248 ? -12.506 -1.092 -0.434 1.00 90.38 248 MET A N 1
ATOM 1911 C CA . MET A 1 248 ? -12.429 0.250 0.133 1.00 90.38 248 MET A CA 1
ATOM 1912 C C . MET A 1 248 ? -13.002 0.239 1.548 1.00 90.38 248 MET A C 1
ATOM 1914 O O . MET A 1 248 ? -14.046 -0.364 1.809 1.00 90.38 248 MET A O 1
ATOM 1918 N N . VAL A 1 249 ? -12.323 0.909 2.466 1.00 88.62 249 VAL A N 1
ATOM 1919 C CA . VAL A 1 249 ? -12.689 0.970 3.877 1.00 88.62 249 VAL A CA 1
ATOM 1920 C C . VAL A 1 249 ? -12.661 2.423 4.303 1.00 88.62 249 VAL A C 1
ATOM 1922 O O . VAL A 1 249 ? -11.614 3.054 4.241 1.00 88.62 249 VAL A O 1
ATOM 1925 N N . ASP A 1 250 ? -13.801 2.947 4.736 1.00 88.31 250 ASP A N 1
ATOM 1926 C CA . ASP A 1 250 ? -13.891 4.323 5.219 1.00 88.31 250 ASP A CA 1
ATOM 1927 C C . ASP A 1 250 ? -13.059 4.472 6.499 1.00 88.31 250 ASP A C 1
ATOM 1929 O O . ASP A 1 250 ? -13.197 3.677 7.441 1.00 88.31 250 ASP A O 1
ATOM 1933 N N . LEU A 1 251 ? -12.220 5.505 6.555 1.00 88.81 251 LEU A N 1
ATOM 1934 C CA . LEU A 1 251 ? -11.558 5.881 7.794 1.00 88.81 251 LEU A CA 1
ATOM 1935 C C . LEU A 1 251 ? -12.575 6.580 8.707 1.00 88.81 251 LEU A C 1
ATOM 1937 O O . LEU A 1 251 ? -13.384 7.388 8.239 1.00 88.81 251 LEU A O 1
ATOM 1941 N N . PRO A 1 252 ? -12.573 6.294 10.022 1.00 75.25 252 PRO A N 1
ATOM 1942 C CA . PRO A 1 252 ? -13.372 7.063 10.956 1.00 75.25 252 PRO A CA 1
ATOM 1943 C C . PRO A 1 252 ? -13.009 8.549 10.812 1.00 75.25 252 PRO A C 1
ATOM 1945 O O . PRO A 1 252 ? -11.821 8.876 10.846 1.00 75.25 252 PRO A O 1
ATOM 1948 N N . PRO A 1 253 ? -13.990 9.464 10.694 1.00 64.44 253 PRO A N 1
ATOM 1949 C CA . PRO A 1 253 ? -13.689 10.887 10.677 1.00 64.44 253 PRO A CA 1
ATOM 1950 C C . PRO A 1 253 ? -12.901 11.208 11.942 1.00 64.44 253 PRO A C 1
ATOM 1952 O O . PRO A 1 253 ? -13.325 10.817 13.034 1.00 64.44 253 PRO A O 1
ATOM 1955 N N . GLY A 1 254 ? -11.755 11.874 11.781 1.00 53.00 254 GLY A N 1
ATOM 1956 C CA . GLY A 1 254 ? -10.830 12.220 12.855 1.00 53.00 254 GLY A CA 1
ATOM 1957 C C . GLY A 1 254 ? -11.509 13.054 13.937 1.00 53.00 254 GLY A C 1
ATOM 1958 O O . GLY A 1 254 ? -11.414 14.275 13.962 1.00 53.00 254 GLY A O 1
ATOM 1959 N N . ARG A 1 255 ? -12.230 12.406 14.850 1.00 40.69 255 ARG A N 1
ATOM 1960 C CA . ARG A 1 255 ? -12.650 13.015 16.100 1.00 40.69 255 ARG A CA 1
ATOM 1961 C C . ARG A 1 255 ? -11.473 12.880 17.039 1.00 40.69 255 ARG A C 1
ATOM 1963 O O . ARG A 1 255 ? -11.223 11.799 17.567 1.00 40.69 255 ARG A O 1
ATOM 1970 N N . SER A 1 256 ? -10.781 13.988 17.270 1.00 33.09 256 SER A N 1
ATOM 1971 C CA . SER A 1 256 ? -9.977 14.160 18.473 1.00 33.09 256 SER A CA 1
ATOM 1972 C C . SER A 1 256 ? -10.856 13.762 19.664 1.00 33.09 256 SER A C 1
ATOM 1974 O O . SER A 1 256 ? -11.925 14.359 19.838 1.00 33.09 256 SER A O 1
ATOM 1976 N N . PRO A 1 257 ? -10.491 12.766 20.486 1.00 33.94 257 PRO A N 1
ATOM 1977 C CA . PRO A 1 257 ? -11.167 12.593 21.751 1.00 33.94 257 PRO A CA 1
ATOM 1978 C C . PRO A 1 257 ? -10.733 13.778 22.614 1.00 33.94 257 PRO A C 1
ATOM 1980 O O . PRO A 1 257 ? -9.681 13.751 23.248 1.00 33.94 257 PRO A O 1
ATOM 1983 N N . THR A 1 258 ? -11.522 14.853 22.633 1.00 28.33 258 THR A N 1
ATOM 1984 C CA . THR A 1 258 ? -11.487 15.784 23.760 1.00 28.33 258 THR A CA 1
ATOM 1985 C C . THR A 1 258 ? -11.953 14.987 24.968 1.00 28.33 258 THR A C 1
ATOM 1987 O O . THR A 1 258 ? -13.149 14.822 25.206 1.00 28.33 258 THR A O 1
ATOM 1990 N N . TRP A 1 259 ? -10.994 14.392 25.669 1.00 29.22 259 TRP A N 1
ATOM 1991 C CA . TRP A 1 259 ? -11.220 13.702 26.921 1.00 29.22 259 TRP A CA 1
ATOM 1992 C C . TRP A 1 259 ? -11.531 14.759 27.981 1.00 29.22 259 TRP A C 1
ATOM 1994 O O . TRP A 1 259 ? -10.638 15.386 28.544 1.00 29.22 259 TRP A O 1
ATOM 2004 N N . THR A 1 260 ? -12.815 14.994 28.228 1.00 23.84 260 THR A N 1
ATOM 2005 C CA . THR A 1 260 ? -13.293 15.568 29.485 1.00 23.84 260 THR A CA 1
ATOM 2006 C C . THR A 1 260 ? -13.964 14.442 30.266 1.00 23.84 260 THR A C 1
ATOM 2008 O O . THR A 1 260 ? -14.931 13.852 29.780 1.00 23.84 260 THR A O 1
ATOM 2011 N N . PRO A 1 261 ? -13.472 14.086 3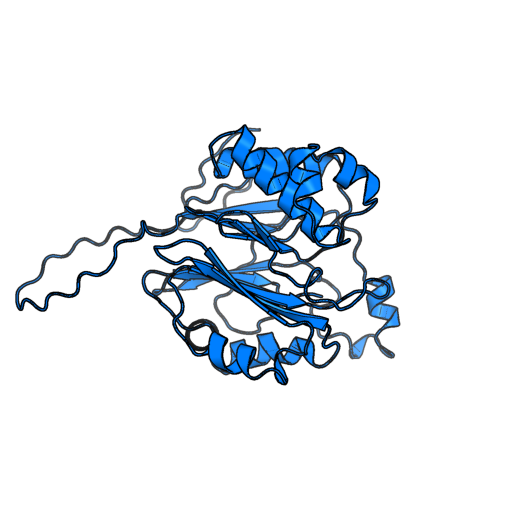1.465 1.00 23.12 261 PRO A N 1
ATOM 2012 C CA . PRO A 1 261 ? -14.119 13.070 32.273 1.00 23.12 261 PRO A CA 1
ATOM 2013 C C . PRO A 1 261 ? -15.406 13.665 32.851 1.00 23.12 261 PRO A C 1
ATOM 2015 O O . PRO A 1 261 ? -15.364 14.499 33.752 1.00 23.12 261 PRO A O 1
ATOM 2018 N N . SER A 1 262 ? -16.562 13.229 32.355 1.00 25.66 262 SER A N 1
ATOM 2019 C CA . SER A 1 262 ? -17.831 13.419 33.057 1.00 25.66 262 SER A CA 1
ATOM 2020 C C . SER A 1 262 ? -18.511 12.073 33.266 1.00 25.66 262 SER A C 1
ATOM 2022 O O . SER A 1 262 ? -18.886 11.385 32.318 1.00 25.66 262 SER A O 1
ATOM 2024 N N . LEU A 1 263 ? -18.643 11.717 34.542 1.00 30.05 263 LEU A N 1
ATOM 2025 C CA . LEU A 1 263 ? -19.481 10.643 35.059 1.00 30.05 263 LEU A CA 1
ATOM 2026 C C . LEU A 1 263 ? -20.911 10.755 34.507 1.00 30.05 263 LEU A C 1
ATOM 2028 O O . LEU A 1 263 ? -21.524 11.813 34.626 1.00 30.05 263 LEU A O 1
ATOM 2032 N N . GLY A 1 264 ? -21.476 9.640 34.034 1.00 22.75 264 GLY A N 1
ATOM 2033 C CA . GLY A 1 264 ? -22.923 9.428 34.122 1.00 22.75 264 GLY A CA 1
ATOM 2034 C C . GLY A 1 264 ? -23.664 8.983 32.861 1.00 22.75 264 GLY A C 1
ATOM 2035 O O . GLY A 1 264 ? -23.963 9.773 31.978 1.00 22.75 264 GLY A O 1
ATOM 2036 N N . SER A 1 265 ? -24.146 7.743 32.952 1.00 23.17 265 SER A N 1
ATOM 2037 C CA . SER A 1 265 ? -25.375 7.184 32.369 1.00 23.17 265 SER A CA 1
ATOM 2038 C C . SER A 1 265 ? -25.429 6.840 30.875 1.00 23.17 265 SER A C 1
ATOM 2040 O O . SER A 1 265 ? -25.104 7.609 29.980 1.00 23.17 265 SER A O 1
ATOM 2042 N N . ALA A 1 266 ? -25.874 5.603 30.662 1.00 31.55 266 ALA A N 1
ATOM 2043 C CA . ALA A 1 266 ? -25.962 4.881 29.412 1.00 31.55 266 ALA A CA 1
ATOM 2044 C C . ALA A 1 266 ? -26.968 5.472 28.417 1.00 31.55 266 ALA A C 1
ATOM 2046 O O . ALA A 1 266 ? -28.032 5.955 28.795 1.00 31.55 266 ALA A O 1
ATOM 2047 N N . THR A 1 267 ? -26.701 5.268 27.128 1.00 23.69 267 THR A N 1
ATOM 2048 C CA . THR A 1 267 ? -27.734 4.855 26.169 1.00 23.69 267 THR A CA 1
ATOM 2049 C C . THR A 1 267 ? -27.095 4.206 24.944 1.00 23.69 267 THR A C 1
ATOM 2051 O O . THR A 1 267 ? -26.177 4.729 24.321 1.00 23.69 267 THR A O 1
ATOM 2054 N N . THR A 1 268 ? -27.591 3.015 24.638 1.00 28.42 268 THR A N 1
ATOM 2055 C CA . THR A 1 268 ? -27.190 2.125 23.553 1.00 28.42 268 THR A CA 1
ATOM 2056 C C . THR A 1 268 ? -27.635 2.666 22.193 1.00 28.42 268 THR A C 1
ATOM 2058 O O . THR A 1 268 ? -28.820 2.937 22.007 1.00 28.42 268 THR A O 1
ATOM 2061 N N . ARG A 1 269 ? -26.733 2.698 21.205 1.00 21.27 269 ARG A N 1
ATOM 2062 C CA . ARG A 1 269 ? -27.057 2.441 19.791 1.00 21.27 269 ARG A CA 1
ATOM 2063 C C . ARG A 1 269 ? -25.915 1.656 19.159 1.00 21.27 269 ARG A C 1
ATOM 2065 O O . ARG A 1 269 ? -24.777 2.105 19.144 1.00 21.27 269 ARG A O 1
ATOM 2072 N N . CYS A 1 270 ? -26.241 0.459 18.689 1.00 26.00 270 CYS A N 1
ATOM 2073 C CA . CYS A 1 270 ? -25.356 -0.400 17.925 1.00 26.00 270 CYS A CA 1
ATOM 2074 C C . CYS A 1 270 ? -25.756 -0.242 16.453 1.00 26.00 270 CYS A C 1
ATOM 2076 O O . CYS A 1 270 ? -26.770 -0.788 16.026 1.00 26.00 270 CYS A O 1
ATOM 2078 N N . GLU A 1 271 ? -25.004 0.567 15.712 1.00 25.52 271 GLU A N 1
ATOM 2079 C CA . GLU A 1 271 ? -24.958 0.531 14.250 1.00 25.52 271 GLU A CA 1
ATOM 2080 C C . GLU A 1 271 ? -23.611 -0.091 13.885 1.00 25.52 271 GLU A C 1
ATOM 2082 O O . GLU A 1 271 ? -22.554 0.417 14.258 1.00 25.52 271 GLU A O 1
ATOM 2087 N N . THR A 1 272 ? -23.637 -1.239 13.212 1.00 35.91 272 THR A N 1
ATOM 2088 C CA . THR A 1 272 ? -22.445 -1.850 12.621 1.00 35.91 272 THR A CA 1
ATOM 2089 C C . THR A 1 272 ? -22.017 -1.004 11.424 1.00 35.91 272 THR A C 1
ATOM 2091 O O . THR A 1 272 ? -22.497 -1.193 10.308 1.00 35.91 272 THR A O 1
ATOM 2094 N N . ALA A 1 273 ? -21.166 -0.018 11.697 1.00 43.22 273 ALA A N 1
ATOM 2095 C CA . ALA A 1 273 ? -20.363 0.709 10.727 1.00 43.22 273 ALA A CA 1
ATOM 2096 C C . ALA A 1 273 ? -19.092 -0.101 10.465 1.00 43.22 273 ALA A C 1
ATOM 2098 O O . ALA A 1 273 ? -18.532 -0.594 11.431 1.00 43.22 273 ALA A O 1
ATOM 2099 N N . TYR A 1 274 ? -18.691 -0.289 9.211 1.00 37.47 274 TYR A N 1
ATOM 2100 C CA . TYR A 1 274 ? -17.311 -0.232 8.699 1.00 37.47 274 TYR A CA 1
ATOM 2101 C C . TYR A 1 274 ? -17.247 -0.989 7.367 1.00 37.47 274 TYR A C 1
ATOM 2103 O O . TYR A 1 274 ? -17.432 -2.200 7.304 1.00 37.47 274 TYR A O 1
ATOM 2111 N N . GLY A 1 275 ? -16.994 -0.233 6.296 1.00 37.66 275 GLY A N 1
ATOM 2112 C CA . GLY A 1 275 ? -16.660 -0.752 4.972 1.00 37.66 275 GLY A CA 1
ATOM 2113 C C . GLY A 1 275 ? -17.826 -0.814 3.985 1.00 37.66 275 GLY A C 1
ATOM 2114 O O . GLY A 1 275 ? -18.799 -1.552 4.157 1.00 37.66 275 GLY A O 1
ATOM 2115 N N . ARG A 1 276 ? -17.690 -0.091 2.870 1.00 40.78 276 ARG A N 1
ATOM 2116 C CA . ARG A 1 276 ? -18.376 -0.431 1.622 1.00 40.78 276 ARG A CA 1
ATOM 2117 C C . ARG A 1 276 ? -17.438 -1.315 0.808 1.00 40.78 276 ARG A C 1
ATOM 2119 O O . ARG A 1 276 ? -16.436 -0.840 0.294 1.00 40.78 276 ARG A O 1
ATOM 2126 N N . LEU A 1 277 ? -17.791 -2.586 0.622 1.00 36.16 277 LEU A N 1
ATOM 2127 C CA . LEU A 1 277 ? -17.137 -3.446 -0.369 1.00 36.16 277 LEU A CA 1
ATOM 2128 C C . LEU A 1 277 ? -17.411 -2.887 -1.775 1.00 36.16 277 LEU A C 1
ATOM 2130 O O . LEU A 1 277 ? -18.412 -3.216 -2.416 1.00 36.16 277 LEU A O 1
ATOM 2134 N N . LEU A 1 278 ? -16.525 -2.014 -2.242 1.00 37.75 278 LEU A N 1
ATOM 2135 C CA . LEU A 1 278 ? -16.443 -1.565 -3.625 1.00 37.75 278 LEU A CA 1
ATOM 2136 C C . LEU A 1 278 ? -15.697 -2.632 -4.419 1.00 37.75 278 LEU A C 1
ATOM 2138 O O . LEU A 1 278 ? -14.534 -2.476 -4.752 1.00 37.75 278 LEU A O 1
ATOM 2142 N N . SER A 1 279 ? -16.365 -3.752 -4.702 1.00 38.34 279 SER A N 1
ATOM 2143 C CA . SER A 1 279 ? -15.796 -4.755 -5.600 1.00 38.34 279 SER A CA 1
ATOM 2144 C C . SER A 1 279 ? -15.709 -4.159 -7.005 1.00 38.34 279 SER A C 1
ATOM 2146 O O . SER A 1 279 ? -16.681 -4.167 -7.760 1.00 38.34 279 SER A O 1
ATOM 2148 N N . ILE A 1 280 ? -14.533 -3.647 -7.359 1.00 42.16 280 ILE A N 1
ATOM 2149 C CA . ILE A 1 280 ? -14.162 -3.383 -8.748 1.00 42.16 280 ILE A CA 1
ATOM 2150 C C . ILE A 1 280 ? -13.871 -4.748 -9.363 1.00 42.16 280 ILE A C 1
ATOM 2152 O O . ILE A 1 280 ? -12.731 -5.200 -9.419 1.00 42.16 280 ILE A O 1
ATOM 2156 N N . CYS A 1 281 ? -14.926 -5.471 -9.729 1.00 38.34 281 CYS A N 1
ATOM 2157 C CA . CYS A 1 281 ? -14.779 -6.768 -10.364 1.00 38.34 281 CYS A CA 1
ATOM 2158 C C . CYS A 1 281 ? -14.344 -6.529 -11.815 1.00 38.34 281 CYS A C 1
ATOM 2160 O O . CYS A 1 281 ? -15.154 -6.145 -12.656 1.00 38.34 281 CYS A O 1
ATOM 2162 N N . CYS A 1 282 ? -13.063 -6.755 -12.120 1.00 38.97 282 CYS A N 1
ATOM 2163 C CA . CYS A 1 282 ? -12.527 -6.632 -13.484 1.00 38.97 282 CYS A CA 1
ATOM 2164 C C . CYS A 1 282 ? -12.998 -7.755 -14.434 1.00 38.97 282 CYS A C 1
ATOM 2166 O O . CYS A 1 282 ? -12.582 -7.811 -15.592 1.00 38.97 282 CYS A O 1
ATOM 2168 N N . THR A 1 283 ? -13.860 -8.666 -13.970 1.00 34.28 283 THR A N 1
ATOM 2169 C CA . THR A 1 283 ? -14.461 -9.724 -14.786 1.00 34.28 283 THR A CA 1
ATOM 2170 C C . THR A 1 283 ? -15.978 -9.742 -14.618 1.00 34.28 283 THR A C 1
ATOM 2172 O O . THR A 1 283 ? -16.524 -9.669 -13.522 1.00 34.28 283 THR A O 1
ATOM 2175 N N . SER A 1 284 ? -16.686 -9.849 -15.739 1.00 30.11 284 SER A N 1
ATOM 2176 C CA . SER A 1 284 ? -18.140 -9.723 -15.876 1.00 30.11 284 SER A CA 1
ATOM 2177 C C . SER A 1 284 ? -18.965 -10.887 -15.284 1.00 30.11 284 SER A C 1
ATOM 2179 O O . SER A 1 284 ? -20.023 -11.224 -15.813 1.00 30.11 284 SER A O 1
ATOM 2181 N N . ALA A 1 285 ? -18.530 -11.526 -14.192 1.00 28.23 285 ALA A N 1
ATOM 2182 C CA . ALA A 1 285 ? -19.235 -12.660 -13.588 1.00 28.23 285 ALA A CA 1
ATOM 2183 C C . ALA A 1 285 ? -19.143 -12.676 -12.049 1.00 28.23 285 ALA A C 1
ATOM 2185 O O . ALA A 1 285 ? -18.296 -13.340 -11.463 1.00 28.23 285 ALA A O 1
ATOM 2186 N N . ALA A 1 286 ? -20.076 -11.996 -11.376 1.00 29.66 286 ALA A N 1
ATOM 2187 C CA . ALA A 1 286 ? -20.216 -12.055 -9.920 1.00 29.66 286 ALA A CA 1
ATOM 2188 C C . ALA A 1 286 ? -21.125 -13.223 -9.477 1.00 29.66 286 ALA A C 1
ATOM 2190 O O . ALA A 1 286 ? -22.303 -13.278 -9.845 1.00 29.66 286 ALA A O 1
ATOM 2191 N N . ARG A 1 287 ? -20.617 -14.116 -8.615 1.00 25.02 287 ARG A N 1
ATOM 2192 C CA . ARG A 1 287 ? -21.429 -15.035 -7.790 1.00 25.02 287 ARG A CA 1
ATOM 2193 C C . ARG A 1 287 ? -21.548 -14.463 -6.373 1.00 25.02 287 ARG A C 1
ATOM 2195 O O . ARG A 1 287 ? -20.556 -14.047 -5.791 1.00 25.02 287 ARG A O 1
ATOM 2202 N N . LEU A 1 288 ? -22.771 -14.438 -5.833 1.00 27.22 288 LEU A N 1
ATOM 2203 C CA . LEU A 1 288 ? -23.058 -13.974 -4.472 1.00 27.22 288 LEU A CA 1
ATOM 2204 C C . LEU A 1 288 ? -22.386 -14.876 -3.427 1.00 27.22 288 LEU A C 1
ATOM 2206 O O . LEU A 1 288 ? -22.701 -16.064 -3.358 1.00 27.22 288 LEU A O 1
ATOM 2210 N N . VAL A 1 289 ? -21.583 -14.286 -2.543 1.00 28.73 289 VAL A N 1
ATOM 2211 C CA . VAL A 1 289 ? -21.267 -14.864 -1.231 1.00 28.73 289 VAL A CA 1
ATOM 2212 C C . VAL A 1 289 ? -22.294 -14.321 -0.235 1.00 28.73 289 VAL A C 1
ATOM 2214 O O . VAL A 1 289 ? -22.495 -13.113 -0.125 1.00 28.73 289 VAL A O 1
ATOM 2217 N N . ARG A 1 290 ? -23.021 -15.217 0.441 1.00 25.34 290 ARG A N 1
ATOM 2218 C CA . ARG A 1 290 ? -23.989 -14.857 1.487 1.00 25.34 290 ARG A CA 1
ATOM 2219 C C . ARG A 1 290 ? -23.254 -14.689 2.815 1.00 25.34 290 ARG A C 1
ATOM 2221 O O . ARG A 1 290 ? -22.810 -15.676 3.385 1.00 25.34 290 ARG A O 1
ATOM 2228 N N . GLY A 1 291 ? -23.204 -13.458 3.313 1.00 25.97 291 GLY A N 1
ATOM 2229 C CA . GLY A 1 291 ? -22.783 -13.135 4.675 1.00 25.97 291 GLY A CA 1
ATOM 2230 C C . GLY A 1 291 ? -22.476 -11.647 4.825 1.00 25.97 291 GLY A C 1
ATOM 2231 O O . GLY A 1 291 ? -21.485 -11.177 4.288 1.00 25.97 291 GLY A O 1
ATOM 2232 N N . GLY A 1 292 ? -23.347 -10.909 5.518 1.00 27.73 292 GLY A N 1
ATOM 2233 C CA . GLY A 1 292 ? -23.031 -9.647 6.209 1.00 27.73 292 GLY A CA 1
ATOM 2234 C C . GLY A 1 292 ? -22.689 -8.378 5.416 1.00 27.73 292 GLY A C 1
ATOM 2235 O O . GLY A 1 292 ? -22.993 -7.303 5.914 1.00 27.73 292 GLY A O 1
ATOM 2236 N N . ALA A 1 293 ? -22.137 -8.446 4.203 1.00 29.72 293 ALA A N 1
ATOM 2237 C CA . ALA A 1 293 ? -21.718 -7.263 3.447 1.00 29.72 293 ALA A CA 1
ATOM 2238 C C . ALA A 1 293 ? -22.706 -6.918 2.318 1.00 29.72 293 ALA A C 1
ATOM 2240 O O . ALA A 1 293 ? -22.980 -7.728 1.427 1.00 29.72 293 ALA A O 1
ATOM 2241 N N . ARG A 1 294 ? -23.246 -5.691 2.313 1.00 27.77 294 ARG A N 1
ATOM 2242 C CA . ARG A 1 294 ? -23.979 -5.161 1.150 1.00 27.77 294 ARG A CA 1
ATOM 2243 C C . ARG A 1 294 ? -22.979 -4.886 0.020 1.00 27.77 294 ARG A C 1
ATOM 2245 O O . ARG A 1 294 ? -22.308 -3.862 0.034 1.00 27.77 294 ARG A O 1
ATOM 2252 N N . LEU A 1 295 ? -22.929 -5.771 -0.981 1.00 29.14 295 LEU A N 1
ATOM 2253 C CA . LEU A 1 295 ? -22.309 -5.481 -2.279 1.00 29.14 295 LEU A CA 1
ATOM 2254 C C . LEU A 1 295 ? -23.055 -4.313 -2.947 1.00 29.14 295 LEU A C 1
ATOM 2256 O O . LEU A 1 295 ? -24.190 -4.481 -3.407 1.00 29.14 295 LEU A O 1
ATOM 2260 N N . LEU A 1 296 ? -22.420 -3.145 -3.041 1.00 29.94 296 LEU A N 1
ATOM 2261 C CA . LEU A 1 296 ? -22.848 -2.106 -3.973 1.00 29.94 296 LEU A CA 1
ATOM 2262 C C . LEU A 1 296 ? -22.355 -2.503 -5.365 1.00 29.94 296 LEU A C 1
ATOM 2264 O O . LEU A 1 296 ? -21.170 -2.458 -5.669 1.00 29.94 296 LEU A O 1
ATOM 2268 N N . ARG A 1 297 ? -23.295 -2.955 -6.200 1.00 23.52 297 ARG A N 1
ATOM 2269 C CA . ARG A 1 297 ? -23.068 -3.222 -7.620 1.00 23.52 297 ARG A CA 1
ATOM 2270 C C . ARG A 1 297 ? -22.907 -1.893 -8.355 1.00 23.52 297 ARG A C 1
ATOM 2272 O O . ARG A 1 297 ? -23.910 -1.220 -8.586 1.00 23.52 297 ARG A O 1
ATOM 2279 N N . THR A 1 298 ? -21.708 -1.565 -8.807 1.00 27.23 298 THR A N 1
ATOM 2280 C CA . THR A 1 298 ? -21.540 -0.716 -9.990 1.00 27.23 298 THR A CA 1
ATOM 2281 C C . THR A 1 298 ? -21.276 -1.640 -11.175 1.00 27.23 298 THR A C 1
ATOM 2283 O O . THR A 1 298 ? -20.388 -2.488 -11.147 1.00 27.23 298 THR A O 1
ATOM 2286 N N . ARG A 1 299 ? -22.165 -1.585 -12.174 1.00 21.31 299 ARG A N 1
ATOM 2287 C CA . ARG A 1 299 ? -21.945 -2.251 -13.460 1.00 21.31 299 ARG A CA 1
ATOM 2288 C C . ARG A 1 299 ? -20.849 -1.471 -14.182 1.00 21.31 299 ARG A C 1
ATOM 2290 O O . ARG A 1 299 ? -21.044 -0.279 -14.398 1.00 21.31 299 ARG A O 1
ATOM 2297 N N . TRP A 1 300 ? -19.789 -2.158 -14.584 1.00 35.34 300 TRP A N 1
ATOM 2298 C CA . TRP A 1 300 ? -18.880 -1.740 -15.644 1.00 35.34 300 TRP A CA 1
ATOM 2299 C C . TRP A 1 300 ? -18.823 -2.870 -16.668 1.00 35.34 300 TRP A C 1
ATOM 2301 O O . TRP A 1 300 ? -18.748 -4.044 -16.234 1.00 35.34 300 TRP A O 1
#

pLDDT: mean 77.58, std 24.31, range [21.27, 98.75]

Foldseek 3Di:
DKKKKWAAFPWQDALCRVLPPLRVCQRQVVCVLPFQWKKKWEADPVAIDMDIDRGRLVPDPVNVVRNHDSPYNIMMMIGDDDDPDFDSDPLPTDFDDDTRKTKDWDKAFPDLVLLVVLADPVLVVPRPGDGSRSSLVSSLVVQCVVVVHNVRSNLVSLVVCCVSGVQMFGAMWMDHNWKIKGFAEHPNHDQVLVVVVVSDPDPVPCPPCCNPQVAWKWWAQDPTGIMIIGDDRPDPRTDTDDYRFMWMKTHDPDDDPPDDDDDDDDDDDDDPDIGQGPGPRPDPDDDDDDDDHPHPDDDD

Mean predicted aligned error: 10.34 Å

Secondary structure (DSSP, 8-state):
--EEEEEEEEEEE-HHHHHHHHHHHHHHHTTSS----EEEEEEETTEEEEEEESS-GGG-HHHHHHHHS--EEEEEEEE--PPTTS---GGGSSPEEETTEEEEEES--S-HHHHHTTS-HHHHHT--S--HHHHHHHHHHHHHHHHT-HHHHHHHHHHHHHHH-TTS--EEEEE-SSEEEEEE--TTPPPTHHHHTTT-SSGGGSPTTTTT-TT-EEEEE-SSEEEEEES----TT-EEPPTTEEEEEEPPP----------------------------SSS-PPPP-SS--------

Organism: NCBI:txid1175486

Solvent-ac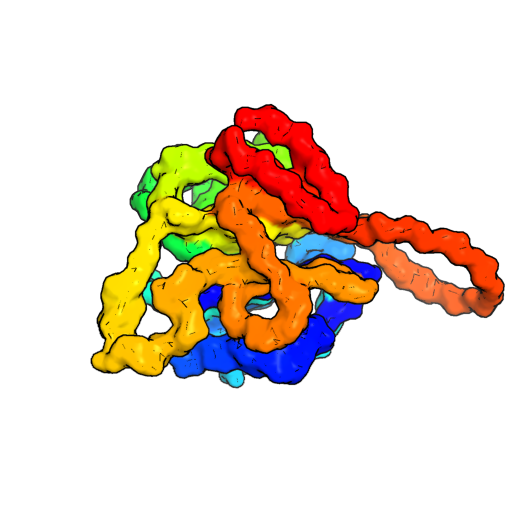cessible surface area (backbone atoms only — not comparable to full-atom values): 17312 Å² total; per-residue (Å²): 114,44,42,45,37,38,41,44,38,82,52,57,47,20,53,38,75,74,47,31,72,71,42,40,47,52,64,49,60,70,38,77,84,46,46,43,10,24,14,33,37,33,48,48,93,92,41,50,46,76,53,64,40,39,50,32,49,93,80,32,67,67,50,62,51,54,36,66,38,51,79,24,33,32,39,38,40,33,41,37,39,72,65,93,88,64,78,76,39,62,68,63,37,40,47,47,75,56,88,44,34,36,35,38,69,49,63,58,60,74,63,50,70,67,55,54,69,71,43,51,76,68,51,54,70,69,59,82,52,85,48,46,61,56,50,50,45,38,39,33,51,54,30,19,65,74,61,76,34,64,69,61,5,44,50,54,33,48,59,52,44,52,71,76,37,54,50,27,32,60,22,30,43,38,39,44,87,55,36,36,37,47,32,34,32,44,85,56,27,70,73,59,60,70,60,52,58,71,75,42,99,46,84,84,74,52,58,92,52,65,86,81,43,72,79,39,37,27,32,33,81,55,100,56,33,44,38,37,32,44,57,82,70,93,64,87,73,66,41,76,52,63,74,37,24,35,38,40,31,65,50,77,78,80,68,76,80,79,83,68,96,72,91,80,84,89,82,92,81,90,74,94,78,80,56,56,47,47,57,54,57,84,57,98,72,88,78,89,78,91,71,99,68,72,72,59,84,72,90,123

Radius of gyration: 19.05 Å; Cα contacts (8 Å, |Δi|>4): 559; chains: 1; bounding box: 47×46×55 Å

Nearest PDB structures (foldseek):
  4zfj-assembly3_I  TM=7.807E-01  e=2.423E-14  Mycolicibacterium smegmatis MC2 155
  4zfl-assembly1_B  TM=7.858E-01  e=3.070E-14  Mycolicibacterium smegmatis MC2 155
  4zfk-assembly1_A  TM=7.708E-01  e=1.349E-13  Mycolicibacterium smegmatis MC2 155
  2j6h-assembly1_B  TM=7.843E-01  e=9.152E-10  Escherichia coli
  3ooj-assembly1_F  TM=7.738E-01  e=2.657E-09  Escherichia coli

InterPro domains:
  IPR017932 Glutamine amidotransferase type 2 domain [PS51278] (2-300)
  IPR026869 Gamma-glutamyl-hercynylcysteine sulfoxide hydrolase EgtC-like [PF13230] (1-186)
  IPR029055 Nucleophile aminohydrolases, N-terminal [G3DSA:3.60.20.10] (1-252)
  IPR029055 Nucleophile aminohydrolases, N-terminal [SSF56235] (2-200)